Protein AF-A0A9D2TEN6-F1 (afdb_monomer)

Ne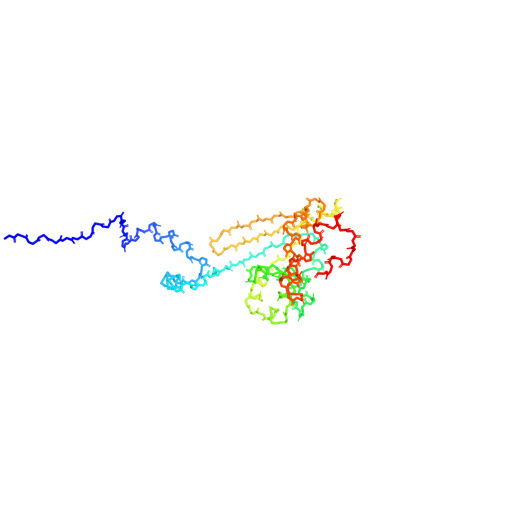arest PDB structures (foldseek):
  6r6t-assembly1_A  TM=8.088E-01  e=6.697E-11  Mus musculus
  6r6t-assembly1_B  TM=8.045E-01  e=5.772E-10  Mus musculus
  7br9-assembly1_B  TM=7.767E-01  e=3.577E-10  Mus musculus
  6r6u-assembly1_B  TM=7.572E-01  e=4.687E-09  Homo sapiens
  2hp0-assembly1_B  TM=7.324E-01  e=4.040E-08  Agrobacterium tumefaciens

InterPro domains:
  IPR005656 MmgE/PrpD [PTHR16943] (59-209)
  IPR036148 MmgE/PrpD superfamily [SSF103378] (63-207)
  IPR042188 MmgE/PrpD superfamily, domain 2 [G3DSA:3.30.1330.120] (37-161)
  IPR045337 MmgE/PrpD, C-terminal [PF19305] (61-200)

Mean predicted aligned error: 10.45 Å

Organism: NCBI:txid2838558

pLDDT: mean 87.55, std 10.93, range [46.0, 97.12]

Solvent-accessible surface area (backbone atoms only — not comparable to full-atom values): 12261 Å² total; per-residue (Å²): 133,86,85,84,75,88,70,80,82,69,93,63,87,77,77,90,67,73,53,72,68,56,45,49,56,51,48,60,71,37,55,44,43,74,55,54,72,70,54,50,52,51,32,58,75,69,68,44,86,84,64,65,50,75,55,52,41,34,41,37,35,21,23,59,72,56,47,76,65,21,72,33,92,75,50,87,45,42,70,48,32,77,36,7,54,31,46,49,54,27,34,43,70,74,69,68,37,85,53,74,85,53,48,33,68,69,52,65,65,29,65,70,40,52,62,40,25,76,37,39,44,78,44,73,29,72,70,42,30,48,48,25,72,78,36,84,81,40,61,38,41,33,45,36,38,37,40,81,91,68,51,73,50,73,51,73,44,52,49,52,86,60,34,94,92,28,57,68,52,70,68,56,51,51,49,51,50,44,72,69,32,29,90,77,61,33,60,70,54,32,51,51,37,52,53,36,60,78,44,47,95,76,54,93,50,79,68,60,48,80,108

Radius of gyration: 25.14 Å; Cα contacts (8 Å, |Δi|>4): 253; chains: 1; bounding box: 49×93×52 Å

Foldseek 3Di:
DDDDDPDDDPPDDDDPDDDPVRVVVVVLVCQQQVDDPVVVVVCVVVVHDRDGNWDKQKEKEFADVLCVQACDLQQQALVSLVSHPLLQVLLCRPVVDDPSVCRHNCNSPDVSSNVSSVRYHYDYDPVRNVVCVVPVQFGKIKMWIQTPSRDIDIDMDRHDECPPVRYDDPVNVLVVQCVVPCVPPNNVQSVQLSVCVVCVVVDPDPVSSND

Secondary structure (DSSP, 8-state):
----------SS---SS--HHHHHHHHHHHGGG-S-HHHHHHHHHTT--------EEEEEEE-HHHHHHH--SS--SHHHHHT-HHHHHHHHHHTS--SGGGSSHHHHH-HHHHHHHTTEEEEE-HHHHHHHHH-TT---EEEEEEETTS-EEEEEESS-TTBTTBPPPHHHHHHHHHHHHHHHH-HHHHHHHHHHHHTGGG-S-GGGGG-

Sequence (211 aa):
MPKRYNTPHRSRVVKTRLSEDEYADFTARLAPYGISQSEFLRQAIRRATIRPIIHVSAVNDTYGTAVQLTDNPYPENPYAAKFSLQYCIAAAIILKDLSDRAFTQENITNPNIKELMKKIQVRICPELDEAFRLDPNQWSHRLTITLKNGEVITKQIDYPIGDFKNPFDSAMADRKFLTLTEDVLGNSTSSRLLENIHNLDSLEDINILFS

Structure (mmCIF, N/CA/C/O backbone):
data_AF-A0A9D2TEN6-F1
#
_entry.id   AF-A0A9D2TEN6-F1
#
loop_
_atom_site.group_PDB
_atom_site.id
_atom_site.type_symbol
_atom_site.label_atom_id
_atom_site.label_alt_id
_atom_site.label_comp_id
_atom_site.label_asym_id
_atom_site.label_entity_id
_atom_site.label_seq_id
_atom_site.pdbx_PDB_ins_code
_atom_site.C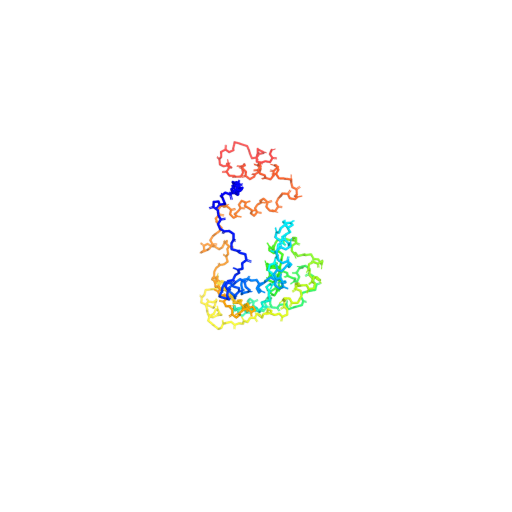artn_x
_atom_site.Cartn_y
_atom_site.Cartn_z
_atom_site.occupancy
_atom_site.B_iso_or_equiv
_atom_site.auth_seq_id
_atom_site.auth_comp_id
_atom_site.auth_asym_id
_atom_site.auth_atom_id
_atom_site.pdbx_PDB_model_num
ATOM 1 N N . MET A 1 1 ? -24.320 70.977 -2.113 1.00 49.59 1 MET A N 1
ATOM 2 C CA . MET A 1 1 ? -24.266 69.845 -3.069 1.00 49.59 1 MET A CA 1
ATOM 3 C C . MET A 1 1 ? -23.834 68.583 -2.325 1.00 49.59 1 MET A C 1
ATOM 5 O O . MET A 1 1 ? -22.848 68.671 -1.599 1.00 49.59 1 MET A O 1
ATOM 9 N N . PRO A 1 2 ? -24.539 67.441 -2.441 1.00 49.47 2 PRO A N 1
ATOM 10 C CA . PRO A 1 2 ? -24.142 66.195 -1.784 1.00 49.47 2 PRO A CA 1
ATOM 11 C C . PRO A 1 2 ? -22.920 65.591 -2.490 1.00 49.47 2 PRO A C 1
ATOM 13 O O . PRO A 1 2 ? -22.904 65.489 -3.717 1.00 49.47 2 PRO A O 1
ATOM 16 N N . LYS A 1 3 ? -21.891 65.189 -1.733 1.00 51.41 3 LYS A N 1
ATOM 17 C CA . LYS A 1 3 ? -20.705 64.518 -2.291 1.00 51.41 3 LYS A CA 1
ATOM 18 C C . LYS A 1 3 ? -21.099 63.132 -2.814 1.00 51.41 3 LYS A C 1
ATOM 20 O O . LYS A 1 3 ? -21.466 62.261 -2.031 1.00 51.41 3 LYS A O 1
ATOM 25 N N . ARG A 1 4 ? -21.007 62.917 -4.131 1.00 46.00 4 ARG A N 1
ATOM 26 C CA . ARG A 1 4 ? -21.077 61.579 -4.738 1.00 46.00 4 ARG A CA 1
ATOM 27 C C . ARG A 1 4 ? -19.722 60.898 -4.569 1.00 46.00 4 ARG A C 1
ATOM 29 O O . ARG A 1 4 ? -18.739 61.330 -5.162 1.00 46.00 4 ARG A O 1
ATOM 36 N N . TYR A 1 5 ? -19.678 59.848 -3.757 1.00 60.47 5 TYR A N 1
ATOM 37 C CA . TYR A 1 5 ? -18.516 58.971 -3.667 1.00 60.47 5 TYR A CA 1
ATOM 38 C C . TYR A 1 5 ? -18.620 57.889 -4.740 1.00 60.47 5 TYR A C 1
ATOM 40 O O . TYR A 1 5 ? -19.645 57.222 -4.860 1.00 60.47 5 TYR A O 1
ATOM 48 N N . ASN A 1 6 ? -17.556 57.728 -5.525 1.00 60.19 6 ASN A N 1
ATOM 49 C CA . ASN A 1 6 ? -17.450 56.679 -6.532 1.00 60.19 6 ASN A CA 1
ATOM 50 C C . ASN A 1 6 ? -17.001 55.378 -5.848 1.00 60.19 6 ASN A C 1
ATOM 52 O O . ASN A 1 6 ? -15.812 55.068 -5.793 1.00 60.19 6 ASN A O 1
ATOM 56 N N . THR A 1 7 ? -17.937 54.670 -5.213 1.00 62.81 7 THR A N 1
ATOM 57 C CA . THR A 1 7 ? -17.649 53.378 -4.581 1.00 62.81 7 THR A CA 1
ATOM 58 C C . THR A 1 7 ? -17.513 52.313 -5.676 1.00 62.81 7 THR A C 1
ATOM 60 O O . THR A 1 7 ? -18.430 52.182 -6.486 1.00 62.81 7 THR A O 1
ATOM 63 N N . PRO A 1 8 ? -16.413 51.536 -5.731 1.00 59.06 8 PRO A N 1
ATOM 64 C CA . PRO A 1 8 ? -16.246 50.503 -6.747 1.00 59.06 8 PRO A CA 1
ATOM 65 C C . PRO A 1 8 ? -17.413 49.511 -6.696 1.00 59.06 8 PRO A C 1
ATOM 67 O O . PRO A 1 8 ? -17.642 48.876 -5.662 1.00 59.06 8 PRO A O 1
ATOM 70 N N . HIS A 1 9 ? -18.139 49.359 -7.804 1.00 58.00 9 HIS A N 1
ATOM 71 C CA . HIS A 1 9 ? -19.152 48.317 -7.941 1.00 58.00 9 HIS A CA 1
ATOM 72 C C . HIS A 1 9 ? -18.456 46.952 -7.897 1.00 58.00 9 HIS A C 1
ATOM 74 O O . HIS A 1 9 ? -17.839 46.515 -8.868 1.00 58.00 9 HIS A O 1
ATOM 80 N N . ARG A 1 10 ? -18.512 46.273 -6.745 1.00 59.25 10 ARG A N 1
ATOM 81 C CA . ARG A 1 10 ? -18.015 44.899 -6.630 1.00 59.25 10 ARG A CA 1
ATOM 82 C C . ARG A 1 10 ? -18.925 43.988 -7.451 1.00 59.25 10 ARG A C 1
ATOM 84 O O . ARG A 1 10 ? -20.096 43.837 -7.130 1.00 59.25 10 ARG A O 1
ATOM 91 N N . SER A 1 11 ? -18.365 43.336 -8.467 1.00 68.88 11 SER A N 1
ATOM 92 C CA . SER A 1 11 ? -19.054 42.330 -9.291 1.00 68.88 11 SER A CA 1
ATOM 93 C C . SER A 1 11 ? -19.338 41.017 -8.549 1.00 68.88 11 SER A C 1
ATOM 95 O O . SER A 1 11 ? -20.007 40.136 -9.081 1.00 68.88 11 SER A O 1
ATOM 97 N N . ARG A 1 12 ? -18.822 40.864 -7.323 1.00 61.81 12 ARG A N 1
ATOM 98 C CA . ARG A 1 12 ? -19.024 39.694 -6.465 1.00 61.81 12 ARG A CA 1
ATOM 99 C C . ARG A 1 12 ? -19.375 40.145 -5.053 1.00 61.81 12 ARG A C 1
ATOM 101 O O . ARG A 1 12 ? -18.626 40.904 -4.433 1.00 61.81 12 ARG A O 1
ATOM 108 N N . VAL A 1 13 ? -20.503 39.657 -4.546 1.00 67.50 13 VAL A N 1
ATOM 109 C CA . VAL A 1 13 ? -20.911 39.846 -3.152 1.00 67.50 13 VAL A CA 1
ATOM 110 C C . VAL A 1 13 ? -20.018 38.960 -2.288 1.00 67.50 13 VAL A C 1
ATOM 112 O O . VAL A 1 13 ? -20.101 37.737 -2.342 1.00 67.50 13 VAL A O 1
ATOM 115 N N . VAL A 1 14 ? -19.129 39.573 -1.507 1.00 62.44 14 VAL A N 1
ATOM 116 C CA . VAL A 1 14 ? -18.356 38.853 -0.490 1.00 62.44 14 VAL A CA 1
ATOM 117 C C . VAL A 1 14 ? -19.234 38.769 0.750 1.00 62.44 14 VAL A C 1
ATOM 119 O O . VAL A 1 14 ? -19.418 39.766 1.447 1.00 62.44 14 VAL A O 1
ATOM 122 N N . LYS A 1 15 ? -19.810 37.592 1.001 1.00 68.88 15 LYS A N 1
ATOM 123 C CA . LYS A 1 15 ? -20.572 37.323 2.222 1.00 68.88 15 LYS A CA 1
ATOM 124 C C . LYS A 1 15 ? -19.603 37.414 3.408 1.00 68.88 15 LYS A C 1
ATOM 126 O O . LYS A 1 15 ? -18.618 36.685 3.458 1.00 68.88 15 LYS A O 1
ATOM 131 N N . THR A 1 16 ? -19.837 38.347 4.328 1.00 72.12 16 THR A N 1
ATOM 132 C CA . THR A 1 16 ? -18.941 38.593 5.477 1.00 72.12 16 THR A CA 1
ATOM 133 C C . THR A 1 16 ? -19.258 37.713 6.685 1.00 72.12 16 THR A C 1
ATOM 135 O O . THR A 1 16 ? -18.492 37.701 7.646 1.00 72.12 16 THR A O 1
ATOM 138 N N . ARG A 1 17 ? -20.379 36.978 6.647 1.00 77.38 17 ARG A N 1
ATOM 139 C CA . ARG A 1 17 ? -20.813 36.022 7.671 1.00 77.38 17 ARG A CA 1
ATOM 140 C C . ARG A 1 17 ? -21.446 34.799 7.012 1.00 77.38 17 ARG A C 1
ATOM 142 O O . ARG A 1 17 ? -22.188 34.942 6.039 1.00 77.38 17 ARG A O 1
ATOM 149 N N . LEU A 1 18 ? -21.145 33.626 7.558 1.00 82.31 18 LEU A N 1
ATOM 150 C CA . LEU A 1 18 ? -21.847 32.382 7.250 1.00 82.31 18 LEU A CA 1
ATOM 151 C C . LEU A 1 18 ? -23.161 32.352 8.042 1.00 82.31 18 LEU A C 1
ATOM 153 O O . LEU A 1 18 ? -23.220 32.871 9.158 1.00 82.31 18 LEU A O 1
ATOM 157 N N . SER A 1 19 ? -24.206 31.777 7.454 1.00 90.69 19 SER A N 1
ATOM 158 C CA . SER A 1 19 ? -25.385 31.317 8.199 1.00 90.69 19 SER A CA 1
ATOM 159 C C . SER A 1 19 ? -25.011 30.154 9.125 1.00 90.69 19 SER A C 1
ATOM 161 O O . SER A 1 19 ? -23.928 29.583 8.992 1.00 90.69 19 SER A O 1
ATOM 163 N N . GLU A 1 20 ? -25.893 29.801 10.061 1.00 89.25 20 GLU A N 1
ATOM 164 C CA . GLU A 1 20 ? -25.663 28.670 10.971 1.00 89.25 20 GLU A CA 1
ATOM 165 C C . GLU A 1 20 ? -25.468 27.352 10.206 1.00 89.25 20 GLU A C 1
ATOM 167 O O . GLU A 1 20 ? -24.505 26.639 10.479 1.00 89.25 20 GLU A O 1
ATOM 172 N N . ASP A 1 21 ? -26.284 27.090 9.179 1.00 90.56 21 ASP A N 1
ATOM 173 C CA . ASP A 1 21 ? -26.164 25.890 8.339 1.00 90.56 21 ASP A CA 1
ATOM 174 C C . ASP A 1 21 ? -24.843 25.855 7.557 1.00 90.56 21 ASP A C 1
ATOM 176 O O . ASP A 1 21 ? -24.155 24.836 7.518 1.00 90.56 21 ASP A O 1
ATOM 180 N N . GLU A 1 22 ? -24.438 26.986 6.968 1.00 86.25 22 GLU A N 1
ATOM 181 C CA . GLU A 1 22 ? -23.156 27.094 6.259 1.00 86.25 22 GLU A CA 1
ATOM 182 C C . GLU A 1 22 ? -21.966 26.940 7.218 1.00 86.25 22 GLU A C 1
ATOM 184 O O . GLU A 1 22 ? -20.942 26.365 6.849 1.00 86.25 22 GLU A O 1
ATOM 189 N N . TYR A 1 23 ? -22.081 27.453 8.446 1.00 84.94 23 TYR A N 1
ATOM 190 C CA . TYR A 1 23 ? -21.058 27.285 9.474 1.00 84.94 23 TYR A CA 1
ATOM 191 C C . TYR A 1 23 ? -20.961 25.826 9.933 1.00 84.94 23 TYR A C 1
ATOM 193 O O . TYR A 1 23 ? -19.851 25.315 10.105 1.00 84.94 23 TYR A O 1
ATOM 201 N N . ALA A 1 24 ? -22.095 25.141 10.089 1.00 86.38 24 ALA A N 1
ATOM 202 C CA . ALA A 1 24 ? -22.149 23.730 10.448 1.00 86.38 24 ALA A CA 1
ATOM 203 C C . ALA A 1 24 ? -21.557 22.835 9.346 1.00 86.38 24 ALA A C 1
ATOM 205 O O . ALA A 1 24 ? -20.678 22.028 9.649 1.00 86.38 24 ALA A O 1
ATOM 206 N N . ASP A 1 25 ? -21.943 23.023 8.076 1.00 85.00 25 ASP A N 1
ATOM 207 C CA . ASP A 1 25 ? -21.355 22.298 6.932 1.00 85.00 25 ASP A CA 1
ATOM 208 C C . ASP A 1 25 ? -19.848 22.562 6.828 1.00 85.00 25 ASP A C 1
ATOM 210 O O . ASP A 1 25 ? -19.042 21.636 6.723 1.00 85.00 25 ASP A O 1
ATOM 214 N N . PHE A 1 26 ? -19.433 23.824 6.948 1.00 82.88 26 PHE A N 1
ATOM 215 C CA . PHE A 1 26 ? -18.019 24.176 6.920 1.00 82.88 26 PHE A CA 1
ATOM 216 C C . PHE A 1 26 ? -17.235 23.526 8.071 1.00 82.88 26 PHE A C 1
ATOM 218 O O . PHE A 1 26 ? -16.149 22.988 7.855 1.00 82.88 26 PHE A O 1
ATOM 225 N N . THR A 1 27 ? -17.789 23.512 9.283 1.00 84.38 27 THR A N 1
ATOM 226 C CA . THR A 1 27 ? -17.162 22.869 10.448 1.00 84.38 27 THR A CA 1
ATOM 227 C C . THR A 1 27 ? -17.099 21.350 10.286 1.00 84.38 27 THR A C 1
ATOM 229 O O . THR A 1 27 ? -16.067 20.750 10.588 1.00 84.38 27 THR A O 1
ATOM 232 N N . ALA A 1 28 ? -18.147 20.725 9.744 1.00 82.94 28 ALA A N 1
ATOM 233 C CA . ALA A 1 28 ? -18.161 19.297 9.436 1.00 82.94 28 ALA A CA 1
ATOM 234 C C . ALA A 1 28 ? -17.080 18.930 8.407 1.00 82.94 28 ALA A C 1
ATOM 236 O O . ALA A 1 28 ? -16.351 17.956 8.594 1.00 82.94 28 ALA A O 1
ATOM 237 N N . ARG A 1 29 ? -16.898 19.759 7.373 1.00 79.94 29 ARG A N 1
ATOM 238 C CA . ARG A 1 29 ? -15.825 19.611 6.375 1.00 79.94 29 ARG A CA 1
ATOM 239 C C . ARG A 1 29 ? -14.432 19.872 6.941 1.00 79.94 29 ARG A C 1
ATOM 241 O O . ARG A 1 29 ? -13.463 19.327 6.420 1.00 79.94 29 ARG A O 1
ATOM 248 N N . LEU A 1 30 ? -14.316 20.691 7.988 1.00 81.06 30 LEU A N 1
ATOM 249 C CA . LEU A 1 30 ? -13.052 20.942 8.681 1.00 81.06 30 LEU A CA 1
ATOM 250 C C . LEU A 1 30 ? -12.680 19.862 9.699 1.00 81.06 30 LEU A C 1
ATOM 252 O O . LEU A 1 30 ? -11.497 19.700 9.999 1.00 81.06 30 LEU A O 1
ATOM 256 N N . ALA A 1 31 ? -13.653 19.110 10.217 1.00 77.12 31 ALA A N 1
ATOM 257 C CA . ALA A 1 31 ? -13.427 18.089 11.236 1.00 77.12 31 ALA A CA 1
ATOM 258 C C . ALA A 1 31 ? -12.313 17.075 10.883 1.00 77.12 31 ALA A C 1
ATOM 260 O O . ALA A 1 31 ? -11.512 16.766 11.773 1.00 77.12 31 ALA A O 1
ATOM 261 N N . PRO A 1 32 ? -12.166 16.613 9.621 1.00 70.50 32 PRO A N 1
ATOM 262 C CA . PRO A 1 32 ? -11.073 15.733 9.221 1.00 70.50 32 PRO A CA 1
ATOM 263 C C . PRO A 1 32 ? -9.688 16.366 9.321 1.00 70.50 32 PRO A C 1
ATOM 265 O O . PRO A 1 32 ? -8.714 15.636 9.310 1.00 70.50 32 PRO A O 1
ATOM 268 N N . TYR A 1 33 ? -9.548 17.691 9.395 1.00 76.88 33 TYR A N 1
ATOM 269 C CA . TYR A 1 33 ? -8.241 18.354 9.463 1.00 76.88 33 TYR A CA 1
ATOM 270 C C . TYR A 1 33 ? -7.702 18.496 10.884 1.00 76.88 33 TYR A C 1
ATOM 272 O O . TYR A 1 33 ? -6.519 18.771 11.050 1.00 76.88 33 TYR A O 1
ATOM 280 N N . GLY A 1 34 ? -8.544 18.294 11.904 1.00 76.50 34 GLY A N 1
ATOM 281 C CA . GLY A 1 34 ? -8.136 18.351 13.311 1.00 76.50 34 GLY A CA 1
ATOM 282 C C . GLY A 1 34 ? -7.514 19.688 13.743 1.00 76.50 34 GLY A C 1
ATOM 283 O O . GLY A 1 34 ? -6.829 19.742 14.760 1.00 76.50 34 GLY A O 1
ATOM 284 N N . ILE A 1 35 ? -7.754 20.759 12.984 1.00 79.94 35 ILE A N 1
ATOM 285 C CA . ILE A 1 35 ? -7.277 22.121 13.242 1.00 79.94 35 ILE A CA 1
ATOM 286 C C . ILE A 1 35 ? -8.461 23.089 13.274 1.00 79.94 35 ILE A C 1
ATOM 288 O O . ILE A 1 35 ? -9.517 22.822 12.702 1.00 79.94 35 ILE A O 1
ATOM 292 N N . SER A 1 36 ? -8.292 24.228 13.946 1.00 85.62 36 SER A N 1
ATOM 293 C CA . SER A 1 36 ? -9.329 25.263 13.981 1.00 85.62 36 SER A CA 1
ATOM 294 C C . SER A 1 36 ? -9.538 25.890 12.598 1.00 85.62 36 SER A C 1
ATOM 296 O O . SER A 1 36 ? -8.624 25.918 11.773 1.00 85.62 36 SER A O 1
ATOM 298 N N . GLN A 1 37 ? -10.715 26.478 12.366 1.00 84.81 37 GLN A N 1
ATOM 299 C CA . GLN A 1 37 ? -10.991 27.270 11.159 1.00 84.81 37 GLN A CA 1
ATOM 300 C C . GLN A 1 37 ? -9.907 28.319 10.891 1.00 84.81 37 GLN A C 1
ATOM 302 O O . GLN A 1 37 ? -9.447 28.463 9.760 1.00 84.81 37 GLN A O 1
ATOM 307 N N . SER A 1 38 ? -9.484 29.042 11.928 1.00 85.50 38 SER A N 1
ATOM 308 C CA . SER A 1 38 ? -8.465 30.086 11.817 1.00 85.50 38 SER A CA 1
ATOM 309 C C . SER A 1 38 ? -7.118 29.528 11.362 1.00 85.50 38 SER A C 1
ATOM 311 O O . SER A 1 38 ? -6.430 30.162 10.564 1.00 85.50 38 SER A O 1
ATOM 313 N N . GLU A 1 39 ? -6.749 28.339 11.839 1.00 83.88 39 GLU A N 1
ATOM 314 C CA . GLU A 1 39 ? -5.504 27.679 11.451 1.00 83.88 39 GLU A CA 1
ATOM 315 C C . GLU A 1 39 ? -5.588 27.099 10.036 1.00 83.88 39 GLU A C 1
ATOM 317 O O . GLU A 1 39 ? -4.664 27.280 9.245 1.00 83.88 39 GLU A O 1
ATOM 322 N N . PHE A 1 40 ? -6.728 26.508 9.667 1.00 86.31 40 PHE A N 1
ATOM 323 C CA . PHE A 1 40 ? -6.978 26.054 8.299 1.00 86.31 40 PHE A CA 1
ATOM 324 C C . PHE A 1 40 ? -6.853 27.206 7.298 1.00 86.31 40 PHE A C 1
ATOM 326 O O . PHE A 1 40 ? -6.112 27.112 6.322 1.00 86.31 40 PHE A O 1
ATOM 333 N N . LEU A 1 41 ? -7.523 28.331 7.566 1.00 83.56 41 LEU A N 1
ATOM 334 C CA . LEU A 1 41 ? -7.444 29.524 6.723 1.00 83.56 41 LEU A CA 1
ATOM 335 C C . LEU A 1 41 ? -6.018 30.080 6.671 1.00 83.56 41 LEU A C 1
ATOM 337 O O . LEU A 1 41 ? -5.537 30.426 5.592 1.00 83.56 41 LEU A O 1
ATOM 341 N N . ARG A 1 42 ? -5.312 30.128 7.809 1.00 84.44 42 ARG A N 1
ATOM 342 C CA . ARG A 1 42 ? -3.907 30.555 7.867 1.00 84.44 42 ARG A CA 1
ATOM 343 C C . ARG A 1 42 ? -3.029 29.694 6.961 1.00 84.44 42 ARG A C 1
ATOM 345 O O . ARG A 1 42 ? -2.245 30.245 6.189 1.00 84.44 42 ARG A O 1
ATOM 352 N N . GLN A 1 43 ? -3.149 28.373 7.035 1.00 85.81 43 GLN A N 1
ATOM 353 C CA . GLN A 1 43 ? -2.358 27.456 6.214 1.00 85.81 43 GLN A CA 1
ATOM 354 C C . GLN A 1 43 ? -2.737 27.542 4.732 1.00 85.81 43 GLN A C 1
ATOM 356 O O . GLN A 1 43 ? -1.842 27.642 3.892 1.00 85.81 43 GLN A O 1
ATOM 361 N N . ALA A 1 44 ? -4.034 27.624 4.416 1.00 80.75 44 ALA A N 1
ATOM 362 C CA . ALA A 1 44 ? -4.527 27.780 3.048 1.00 80.75 44 ALA A CA 1
ATOM 363 C C . ALA A 1 44 ? -3.977 29.055 2.390 1.00 80.75 44 ALA A C 1
ATOM 365 O O . ALA A 1 44 ? -3.482 29.017 1.264 1.00 80.75 44 ALA A O 1
ATOM 366 N N . ILE A 1 45 ? -3.992 30.180 3.116 1.00 85.88 45 ILE A N 1
ATOM 367 C CA . ILE A 1 45 ? -3.457 31.465 2.640 1.00 85.88 45 ILE A CA 1
ATOM 368 C C . ILE A 1 45 ? -1.941 31.389 2.444 1.00 85.88 45 ILE A C 1
ATOM 370 O O . ILE A 1 45 ? -1.416 31.896 1.453 1.00 85.88 45 ILE A O 1
ATOM 374 N N . ARG A 1 46 ? -1.224 30.731 3.361 1.00 87.19 46 ARG A N 1
ATOM 375 C CA . ARG A 1 46 ? 0.235 30.559 3.276 1.00 87.19 46 ARG A CA 1
ATOM 376 C C . ARG A 1 46 ? 0.663 29.496 2.260 1.00 87.19 46 ARG A C 1
ATOM 378 O O . ARG A 1 46 ? 1.858 29.237 2.155 1.00 87.19 46 ARG A O 1
ATOM 385 N N . ARG A 1 47 ? -0.283 28.899 1.520 1.00 82.12 47 ARG A N 1
ATOM 386 C CA . ARG A 1 47 ? -0.064 27.769 0.598 1.00 82.12 47 ARG A CA 1
ATOM 387 C C . ARG A 1 47 ? 0.641 26.585 1.267 1.00 82.12 47 ARG A C 1
ATOM 389 O O . ARG A 1 47 ? 1.325 25.812 0.603 1.00 82.12 47 ARG A O 1
ATOM 396 N N . ALA A 1 48 ? 0.487 26.453 2.582 1.00 77.12 48 ALA A N 1
ATOM 397 C CA . ALA A 1 48 ? 0.965 25.290 3.302 1.00 77.12 48 ALA A CA 1
ATOM 398 C C . ALA A 1 48 ? 0.055 24.102 2.970 1.00 77.12 48 ALA A C 1
ATOM 400 O O . ALA A 1 48 ? -1.168 24.243 2.895 1.00 77.12 48 ALA A O 1
ATOM 401 N N . THR A 1 49 ? 0.651 22.929 2.763 1.00 75.31 49 THR A N 1
ATOM 402 C CA . THR A 1 49 ? -0.099 21.700 2.497 1.00 75.31 49 THR A CA 1
ATOM 403 C C . THR A 1 49 ? -0.912 21.320 3.726 1.00 75.31 49 THR A C 1
ATOM 405 O O . THR A 1 49 ? -0.358 20.857 4.721 1.00 75.31 49 THR A O 1
ATOM 408 N N . ILE A 1 50 ? -2.232 21.472 3.640 1.00 68.12 50 ILE A N 1
ATOM 409 C CA . ILE A 1 50 ? -3.144 21.047 4.698 1.00 68.12 50 ILE A CA 1
ATOM 410 C C . ILE A 1 50 ? -3.421 19.558 4.516 1.00 68.12 50 ILE A C 1
ATOM 412 O O . ILE A 1 50 ? -3.996 19.139 3.508 1.00 68.12 50 ILE A O 1
ATOM 416 N N . ARG A 1 51 ? -3.001 18.746 5.486 1.00 62.94 51 ARG A N 1
ATOM 417 C CA . ARG A 1 51 ? -3.268 17.307 5.486 1.00 62.94 51 ARG A CA 1
ATOM 418 C C . ARG A 1 51 ? -4.416 17.014 6.447 1.00 62.94 51 ARG A C 1
ATOM 420 O O . ARG A 1 51 ? -4.334 17.435 7.599 1.00 62.94 51 ARG A O 1
ATOM 427 N N . PRO A 1 52 ? -5.473 16.314 6.013 1.00 59.06 52 PRO A N 1
ATOM 428 C CA . PRO A 1 52 ? -6.474 15.836 6.946 1.00 59.06 52 PRO A CA 1
ATOM 429 C C . PRO A 1 52 ? -5.830 14.879 7.963 1.00 59.06 52 PRO A C 1
ATOM 431 O O . PRO A 1 52 ? -5.079 13.976 7.591 1.00 59.06 52 PRO A O 1
ATOM 434 N N . ILE A 1 53 ? -6.115 15.091 9.246 1.00 60.28 53 ILE A N 1
ATOM 435 C CA . ILE A 1 53 ? -5.847 14.159 10.338 1.00 60.28 53 ILE A CA 1
ATOM 436 C C . ILE A 1 53 ? -6.968 13.119 10.336 1.00 60.28 53 ILE A C 1
ATOM 438 O O . ILE A 1 53 ? -8.006 13.259 10.987 1.00 60.28 53 ILE A O 1
ATOM 442 N N . ILE A 1 54 ? -6.753 12.049 9.579 1.00 58.50 54 ILE A N 1
ATOM 443 C CA . ILE A 1 54 ? -7.709 10.954 9.514 1.00 58.50 54 ILE A CA 1
ATOM 444 C C . ILE A 1 54 ? -7.458 10.022 10.702 1.00 58.50 54 ILE A C 1
ATOM 446 O O . ILE A 1 54 ? -6.498 9.254 10.728 1.00 58.50 54 ILE A O 1
ATOM 450 N N . HIS A 1 55 ? -8.320 10.091 11.713 1.00 61.72 55 HIS A N 1
ATOM 451 C CA . HIS A 1 55 ? -8.387 9.037 12.717 1.00 61.72 55 HIS A CA 1
ATOM 452 C C . HIS A 1 55 ? -9.238 7.908 12.157 1.00 61.72 55 HIS A C 1
ATOM 454 O O . HIS A 1 55 ? -10.449 8.071 12.017 1.00 61.72 55 HIS A O 1
ATOM 460 N N . VAL A 1 56 ? -8.587 6.794 11.839 1.00 69.88 56 VAL A N 1
ATOM 461 C CA . VAL A 1 56 ? -9.255 5.605 11.321 1.00 69.88 56 VAL A CA 1
ATOM 462 C C . VAL A 1 56 ? -9.106 4.439 12.278 1.00 69.88 56 VAL A C 1
ATOM 464 O O . VAL A 1 56 ? -8.047 4.256 12.881 1.00 69.88 56 VAL A O 1
ATOM 467 N N . SER A 1 57 ? -10.163 3.647 12.397 1.00 73.56 57 SER A N 1
ATOM 468 C CA . SER A 1 57 ? -10.022 2.213 12.615 1.00 73.56 57 SER A CA 1
ATOM 469 C C . SER A 1 57 ? -10.166 1.538 11.262 1.00 73.56 57 SER A C 1
ATOM 471 O O . SER A 1 57 ? -11.041 1.900 10.470 1.00 73.56 57 SER A O 1
ATOM 473 N N . ALA A 1 58 ? -9.282 0.590 10.982 1.00 75.00 58 ALA A N 1
ATOM 474 C CA . ALA A 1 58 ? -9.387 -0.206 9.775 1.00 75.00 58 ALA A CA 1
ATOM 475 C C . ALA A 1 58 ? -9.567 -1.669 10.154 1.00 75.00 58 ALA A C 1
ATOM 477 O O . ALA A 1 58 ? -8.904 -2.171 11.060 1.00 75.00 58 ALA A O 1
ATOM 478 N N . VAL A 1 59 ? -10.468 -2.348 9.461 1.00 81.88 59 VAL A N 1
ATOM 479 C CA . VAL A 1 59 ? -10.604 -3.798 9.534 1.00 81.88 59 VAL A CA 1
ATOM 480 C C . VAL A 1 59 ? -10.263 -4.338 8.160 1.00 81.88 59 VAL A C 1
ATOM 482 O O . VAL A 1 59 ? -10.887 -3.951 7.171 1.00 81.88 59 VAL A O 1
ATOM 485 N N . ASN A 1 60 ? -9.243 -5.185 8.109 1.00 86.88 60 ASN A N 1
ATOM 486 C CA . ASN A 1 60 ? -8.878 -5.936 6.926 1.00 86.88 60 ASN A CA 1
ATOM 487 C C . ASN A 1 60 ? -9.378 -7.372 7.080 1.00 86.88 60 ASN A C 1
ATOM 489 O O . ASN A 1 60 ? -8.761 -8.185 7.770 1.00 86.88 60 ASN A O 1
ATOM 493 N N . ASP A 1 61 ? -10.500 -7.647 6.430 1.00 88.88 61 ASP A N 1
ATOM 494 C CA . ASP A 1 61 ? -11.073 -8.977 6.291 1.00 88.88 61 ASP A CA 1
ATOM 495 C C . ASP A 1 61 ? -10.344 -9.726 5.167 1.00 88.88 61 ASP A C 1
ATOM 497 O O . ASP A 1 61 ? -10.193 -9.208 4.055 1.00 88.88 61 ASP A O 1
ATOM 501 N N . THR A 1 62 ? -9.887 -10.947 5.439 1.00 90.81 62 THR A N 1
ATOM 502 C CA . THR A 1 62 ? -9.203 -11.797 4.451 1.00 90.81 62 THR A CA 1
ATOM 503 C C . THR A 1 62 ? -9.326 -13.288 4.805 1.00 90.81 62 THR A C 1
ATOM 505 O O . THR A 1 62 ? -10.097 -13.651 5.690 1.00 90.81 62 THR A O 1
ATOM 508 N N . TYR A 1 63 ? -8.610 -14.158 4.097 1.00 93.06 63 TYR A N 1
ATOM 509 C CA . TYR A 1 63 ? -8.587 -15.610 4.287 1.00 93.06 63 TYR A CA 1
ATOM 510 C C . TYR A 1 63 ? -7.482 -16.044 5.265 1.00 93.06 63 TYR A C 1
ATOM 512 O O . TYR A 1 63 ? -6.523 -15.311 5.526 1.00 93.06 63 TYR A O 1
ATOM 520 N N . GLY A 1 64 ? -7.605 -17.245 5.827 1.00 89.62 64 GLY A N 1
ATOM 521 C CA . GLY A 1 64 ? -6.778 -17.734 6.931 1.00 89.62 64 GLY A CA 1
ATOM 522 C C . GLY A 1 64 ? -5.280 -17.743 6.630 1.00 89.62 64 GLY A C 1
ATOM 523 O O . GLY A 1 64 ? -4.489 -17.285 7.454 1.00 89.62 64 GLY A O 1
ATOM 524 N N . THR A 1 65 ? -4.882 -18.191 5.436 1.00 92.12 65 THR A N 1
ATOM 525 C CA . THR A 1 65 ? -3.471 -18.205 5.014 1.00 92.12 65 THR A CA 1
ATOM 526 C C . THR A 1 65 ? -2.865 -16.801 4.979 1.00 92.12 65 THR A C 1
ATOM 528 O O . THR A 1 65 ? -1.740 -16.617 5.441 1.00 92.12 65 THR A O 1
ATOM 531 N N . ALA A 1 66 ? -3.602 -15.791 4.504 1.00 90.56 66 ALA A N 1
ATOM 532 C CA . ALA A 1 66 ? -3.118 -14.413 4.516 1.00 90.56 66 ALA A CA 1
ATOM 533 C C . ALA A 1 66 ? -2.900 -13.908 5.947 1.00 90.56 66 ALA A C 1
ATOM 535 O O . ALA A 1 66 ? -1.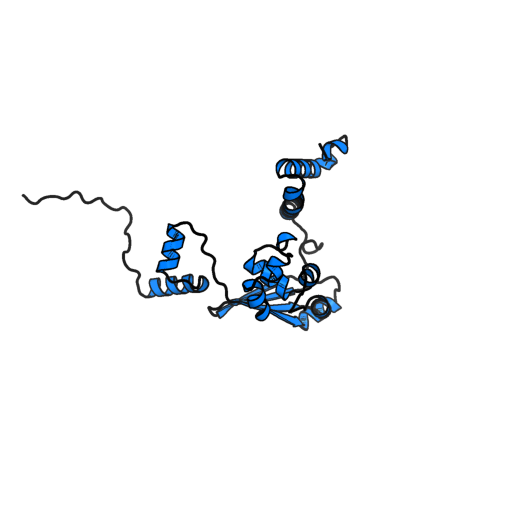845 -13.343 6.233 1.00 90.56 66 ALA A O 1
ATOM 536 N N . VAL A 1 67 ? -3.846 -14.154 6.861 1.00 90.69 67 VAL A N 1
ATOM 537 C CA . VAL A 1 67 ? -3.697 -13.766 8.276 1.00 90.69 67 VAL A CA 1
ATOM 538 C C . VAL A 1 67 ? -2.459 -14.419 8.890 1.00 90.69 67 VAL A C 1
ATOM 540 O O . VAL A 1 67 ? -1.631 -13.724 9.465 1.00 90.69 67 VAL A O 1
ATOM 543 N N . GLN A 1 68 ? -2.267 -15.725 8.697 1.00 90.44 68 GLN A N 1
ATOM 544 C CA . GLN A 1 68 ? -1.110 -16.445 9.246 1.00 90.44 68 GLN A CA 1
ATOM 545 C C . GLN A 1 68 ? 0.238 -15.893 8.766 1.00 90.44 68 GLN A C 1
ATOM 547 O O . GLN A 1 68 ? 1.210 -15.909 9.517 1.00 90.44 68 GLN A O 1
ATOM 552 N N . LEU A 1 69 ? 0.305 -15.422 7.519 1.00 91.19 69 LEU A N 1
ATOM 553 C CA . LEU A 1 69 ? 1.540 -14.918 6.919 1.00 91.19 69 LEU A CA 1
ATOM 554 C C . LEU A 1 69 ? 1.799 -13.437 7.202 1.00 91.19 69 LEU A C 1
ATOM 556 O O . LEU A 1 69 ? 2.947 -13.007 7.121 1.00 91.19 69 LEU A O 1
ATOM 560 N N . THR A 1 70 ? 0.750 -12.650 7.455 1.00 91.62 70 THR A N 1
ATOM 561 C CA . THR A 1 70 ? 0.842 -11.182 7.389 1.00 91.62 70 THR A CA 1
ATOM 562 C C . THR A 1 70 ? 0.252 -10.429 8.582 1.00 91.62 70 THR A C 1
ATOM 564 O O . THR A 1 70 ? 0.368 -9.201 8.647 1.00 91.62 70 THR A O 1
ATOM 567 N N . ASP A 1 71 ? -0.362 -11.127 9.542 1.00 92.69 71 ASP A N 1
ATOM 568 C CA . ASP A 1 71 ? -0.801 -10.538 10.807 1.00 92.69 71 ASP A CA 1
ATOM 569 C C . ASP A 1 71 ? 0.388 -10.376 11.762 1.00 92.69 71 ASP A C 1
ATOM 571 O O . ASP A 1 71 ? 0.665 -11.203 12.630 1.00 92.69 71 ASP A O 1
ATOM 575 N N . ASN A 1 72 ? 1.131 -9.289 11.561 1.00 92.75 72 ASN A N 1
ATOM 576 C CA . ASN A 1 72 ? 2.268 -8.916 12.387 1.00 92.75 72 ASN A CA 1
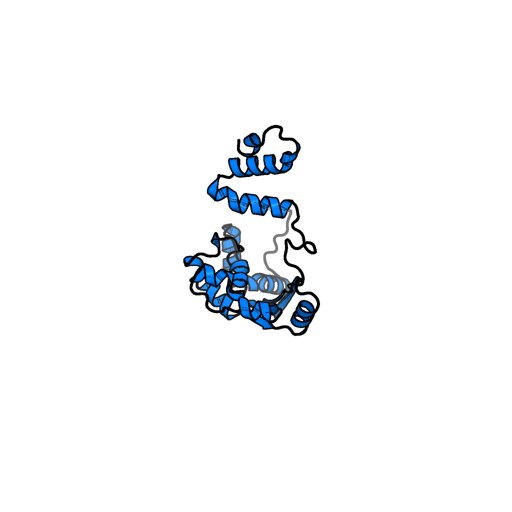ATOM 577 C C . ASN A 1 72 ? 2.059 -7.495 12.931 1.00 92.75 72 ASN A C 1
ATOM 579 O O . ASN A 1 72 ? 2.472 -6.525 12.290 1.00 92.75 72 ASN A O 1
ATOM 583 N N . PRO A 1 73 ? 1.425 -7.325 14.103 1.00 91.06 73 PRO A N 1
ATOM 584 C CA . PRO A 1 73 ? 1.137 -6.002 14.657 1.00 91.06 73 PRO A CA 1
ATOM 585 C C . PRO A 1 73 ? 2.383 -5.246 15.154 1.00 91.06 73 PRO A C 1
ATOM 587 O O . PRO A 1 73 ? 2.295 -4.043 15.405 1.00 91.06 73 PRO A O 1
ATOM 590 N N . TYR A 1 74 ? 3.538 -5.913 15.281 1.00 93.19 74 TYR A N 1
ATOM 591 C CA . TYR A 1 74 ? 4.774 -5.334 15.820 1.00 93.19 74 TYR A CA 1
ATOM 592 C C . TYR A 1 74 ? 6.009 -5.716 14.979 1.00 93.19 74 TYR A C 1
ATOM 594 O O . TYR A 1 74 ? 6.916 -6.377 15.481 1.00 93.19 74 TYR A O 1
ATOM 602 N N . PRO A 1 75 ? 6.087 -5.304 13.700 1.00 94.44 75 PRO A N 1
ATOM 603 C CA . PRO A 1 75 ? 7.245 -5.594 12.869 1.00 94.44 75 PRO A CA 1
ATOM 604 C C . PRO A 1 75 ? 8.486 -4.866 13.398 1.00 94.44 75 PRO A C 1
ATOM 606 O O . PRO A 1 75 ? 8.471 -3.657 13.635 1.00 94.44 75 PRO A O 1
ATOM 609 N N . GLU A 1 76 ? 9.578 -5.608 13.562 1.00 91.38 76 GLU A N 1
ATOM 610 C CA . GLU A 1 76 ? 10.800 -5.098 14.197 1.00 91.38 76 GLU A CA 1
ATOM 611 C C . GLU A 1 76 ? 11.777 -4.454 13.204 1.00 91.38 76 GLU A C 1
ATOM 613 O O . GLU A 1 76 ? 12.610 -3.633 13.589 1.00 91.38 76 GLU A O 1
ATOM 618 N N . ASN A 1 77 ? 11.683 -4.823 11.924 1.00 94.75 77 ASN A N 1
ATOM 619 C CA . ASN A 1 77 ? 12.633 -4.436 10.884 1.00 94.75 77 ASN A CA 1
ATOM 620 C C . ASN A 1 77 ? 11.952 -4.294 9.503 1.00 94.75 77 ASN A C 1
ATOM 622 O O . ASN A 1 77 ? 10.830 -4.782 9.325 1.00 94.75 77 ASN A O 1
ATOM 626 N N . PRO A 1 78 ? 12.616 -3.652 8.514 1.00 95.00 78 PRO A N 1
ATOM 627 C CA . PRO A 1 78 ? 12.091 -3.448 7.157 1.00 95.00 78 PRO A CA 1
ATOM 628 C C . PRO A 1 78 ? 11.514 -4.684 6.484 1.00 95.00 78 PRO A C 1
ATOM 630 O O . PRO A 1 78 ? 10.471 -4.605 5.840 1.00 95.00 78 PRO A O 1
ATOM 633 N N . TYR A 1 79 ? 12.173 -5.828 6.647 1.00 94.38 79 TYR A N 1
ATOM 634 C CA . TYR A 1 79 ? 11.728 -7.071 6.041 1.00 94.38 79 TYR A CA 1
ATOM 635 C C . TYR A 1 79 ? 10.435 -7.565 6.696 1.00 94.38 79 TYR A C 1
ATOM 637 O O . TYR A 1 79 ? 9.452 -7.807 6.003 1.00 94.38 79 TYR A O 1
ATOM 645 N N . ALA A 1 80 ? 10.391 -7.622 8.030 1.00 94.75 80 ALA A N 1
ATOM 646 C CA . ALA A 1 80 ? 9.197 -8.012 8.780 1.00 94.75 80 ALA A CA 1
ATOM 647 C C . ALA A 1 80 ? 8.000 -7.084 8.507 1.00 94.75 80 ALA A C 1
ATOM 649 O O . ALA A 1 80 ? 6.859 -7.540 8.483 1.00 94.75 80 ALA A O 1
ATOM 650 N N . ALA A 1 81 ? 8.250 -5.796 8.258 1.00 95.81 81 ALA A N 1
ATOM 651 C CA . ALA A 1 81 ? 7.214 -4.821 7.928 1.00 95.81 81 ALA A CA 1
ATOM 652 C C . ALA A 1 81 ? 6.524 -5.099 6.581 1.00 95.81 81 ALA A C 1
ATOM 654 O O . ALA A 1 81 ? 5.341 -4.796 6.443 1.00 95.81 81 ALA A O 1
ATOM 655 N N . LYS A 1 82 ? 7.210 -5.734 5.616 1.00 94.00 82 LYS A N 1
ATOM 656 C CA . LYS A 1 82 ? 6.596 -6.185 4.348 1.00 94.00 82 LYS A CA 1
ATOM 657 C C . LYS A 1 82 ? 5.550 -7.288 4.564 1.00 94.00 82 LYS A C 1
ATOM 659 O O . LYS A 1 82 ? 4.640 -7.429 3.754 1.00 94.00 82 LYS A O 1
ATOM 664 N N . PHE A 1 83 ? 5.648 -8.013 5.679 1.00 94.12 83 PHE A N 1
ATOM 665 C CA . PHE A 1 83 ? 4.712 -9.054 6.115 1.00 94.12 83 PHE A CA 1
ATOM 666 C C . PHE A 1 83 ? 3.842 -8.584 7.291 1.00 94.12 83 PHE A C 1
ATOM 668 O O . PHE A 1 83 ? 3.456 -9.371 8.146 1.00 94.12 83 PHE A O 1
ATOM 675 N N . SER A 1 84 ? 3.556 -7.285 7.366 1.00 96.56 84 SER A N 1
ATOM 676 C CA . SER A 1 84 ? 2.630 -6.704 8.338 1.00 96.56 84 SER A CA 1
ATOM 677 C C . SER A 1 84 ? 1.551 -5.936 7.589 1.00 96.56 84 SER A C 1
ATOM 679 O O . SER A 1 84 ? 1.793 -4.831 7.099 1.00 96.56 84 SER A O 1
ATOM 681 N N . LEU A 1 85 ? 0.339 -6.488 7.500 1.00 94.75 85 LEU A N 1
ATOM 682 C CA . LEU A 1 85 ? -0.777 -5.778 6.866 1.00 94.75 85 LEU A CA 1
ATOM 683 C C . LEU A 1 85 ? -1.116 -4.483 7.608 1.00 94.75 85 LEU A C 1
ATOM 685 O O . LEU A 1 85 ? -1.430 -3.479 6.972 1.00 94.75 85 LEU A O 1
ATOM 689 N N . GLN A 1 86 ? -0.984 -4.466 8.935 1.00 95.50 86 GLN A N 1
ATOM 690 C CA . GLN A 1 86 ? -1.137 -3.255 9.734 1.00 95.50 86 GLN A CA 1
ATOM 691 C C . GLN A 1 86 ? -0.151 -2.174 9.290 1.00 95.50 86 GLN A C 1
ATOM 693 O O . GLN A 1 86 ? -0.560 -1.031 9.077 1.00 95.50 86 GLN A O 1
ATOM 698 N N . TYR A 1 87 ? 1.130 -2.522 9.126 1.00 96.81 87 TYR A N 1
ATOM 699 C CA . TYR A 1 87 ? 2.142 -1.574 8.669 1.00 96.81 87 TYR A CA 1
ATOM 700 C C . TYR A 1 87 ? 1.869 -1.111 7.242 1.00 96.81 87 TYR A C 1
ATOM 702 O O . TYR A 1 87 ? 1.817 0.091 7.005 1.00 96.81 87 TYR A O 1
ATOM 710 N N . CYS A 1 88 ? 1.642 -2.036 6.305 1.00 95.56 88 CYS A N 1
ATOM 711 C CA . CYS A 1 88 ? 1.382 -1.706 4.905 1.00 95.56 88 CYS A CA 1
ATOM 712 C C . CYS A 1 88 ? 0.172 -0.770 4.761 1.00 95.56 88 CYS A C 1
ATOM 714 O O . CYS A 1 88 ? 0.250 0.249 4.077 1.00 95.56 88 CYS A O 1
ATOM 716 N N . ILE A 1 89 ? -0.930 -1.043 5.462 1.00 94.50 89 ILE A N 1
ATOM 717 C CA . ILE A 1 89 ? -2.112 -0.172 5.440 1.00 94.50 89 ILE A CA 1
ATOM 718 C C . ILE A 1 89 ? -1.785 1.197 6.063 1.00 94.50 89 ILE A C 1
ATOM 720 O O . ILE A 1 89 ? -2.124 2.233 5.488 1.00 94.50 89 ILE A O 1
ATOM 724 N N . ALA A 1 90 ? -1.091 1.234 7.205 1.00 94.06 90 ALA A N 1
ATOM 725 C CA . ALA A 1 90 ? -0.726 2.491 7.856 1.00 94.06 90 ALA A CA 1
ATOM 726 C C . ALA A 1 90 ? 0.234 3.347 7.006 1.00 94.06 90 ALA A C 1
ATOM 728 O O . ALA A 1 90 ? 0.038 4.559 6.885 1.00 94.06 90 ALA A O 1
ATOM 729 N N . ALA A 1 91 ? 1.236 2.724 6.383 1.00 95.00 91 ALA A N 1
ATOM 730 C CA . ALA A 1 91 ? 2.196 3.365 5.491 1.00 95.00 91 ALA A CA 1
ATOM 731 C C . ALA A 1 91 ? 1.500 3.925 4.241 1.00 95.00 91 ALA A C 1
ATOM 733 O O . ALA A 1 91 ? 1.692 5.095 3.909 1.00 95.00 91 ALA A O 1
ATOM 734 N N . ALA A 1 92 ? 0.599 3.159 3.618 1.00 92.56 92 ALA A N 1
ATOM 735 C CA . ALA A 1 92 ? -0.190 3.632 2.483 1.00 92.56 92 ALA A CA 1
ATOM 736 C C . ALA A 1 92 ? -1.053 4.859 2.833 1.00 92.56 92 ALA A C 1
ATOM 738 O O . ALA A 1 92 ? -1.200 5.770 2.020 1.00 92.56 92 ALA A O 1
ATOM 739 N N . ILE A 1 93 ? -1.599 4.925 4.050 1.00 90.00 93 ILE A N 1
ATOM 740 C CA . ILE A 1 93 ? -2.419 6.061 4.495 1.00 90.00 93 ILE A CA 1
ATOM 741 C C . ILE A 1 93 ? -1.555 7.293 4.809 1.00 90.00 93 ILE A C 1
ATOM 743 O O . ILE A 1 93 ? -1.892 8.407 4.400 1.00 90.00 93 ILE A O 1
ATOM 747 N N . ILE A 1 94 ? -0.454 7.115 5.545 1.00 90.00 94 ILE A N 1
ATOM 748 C CA . ILE A 1 94 ? 0.355 8.223 6.080 1.00 90.00 94 ILE A CA 1
ATOM 749 C C . ILE A 1 94 ? 1.381 8.721 5.062 1.00 90.00 94 ILE A C 1
ATOM 751 O O . ILE A 1 94 ? 1.505 9.931 4.845 1.00 90.00 94 ILE A O 1
ATOM 755 N N . LEU A 1 95 ? 2.124 7.795 4.457 1.00 91.75 95 LEU A N 1
ATOM 756 C CA . LEU A 1 95 ? 3.200 8.089 3.512 1.00 91.75 95 LEU A CA 1
ATOM 757 C C . LEU A 1 95 ? 2.676 8.213 2.080 1.00 91.75 95 LEU A C 1
ATOM 759 O O . LEU A 1 95 ? 3.285 8.924 1.285 1.00 91.75 95 LEU A O 1
ATOM 763 N N . LYS A 1 96 ? 1.533 7.580 1.769 1.00 90.31 96 LYS A N 1
ATOM 764 C CA . LYS A 1 96 ? 1.012 7.433 0.395 1.00 90.31 96 LYS A CA 1
ATOM 765 C C . LYS A 1 96 ? 2.007 6.744 -0.536 1.00 90.31 96 LYS A C 1
ATOM 767 O O . LYS A 1 96 ? 2.040 7.020 -1.731 1.00 90.31 96 LYS A O 1
ATOM 772 N N . ASP A 1 97 ? 2.807 5.856 0.041 1.00 88.75 97 ASP A N 1
ATOM 773 C CA . ASP A 1 97 ? 3.868 5.133 -0.636 1.00 88.75 97 ASP A CA 1
ATOM 774 C C . ASP A 1 97 ? 3.989 3.724 -0.042 1.00 88.75 97 ASP A C 1
ATOM 776 O O . ASP A 1 97 ? 3.805 3.526 1.161 1.00 88.75 97 ASP A O 1
ATOM 780 N N . LEU A 1 98 ? 4.279 2.761 -0.913 1.00 91.25 98 LEU A N 1
ATOM 781 C CA . LEU A 1 98 ? 4.584 1.362 -0.602 1.00 91.25 98 LEU A CA 1
ATOM 782 C C . LEU A 1 98 ? 5.814 0.868 -1.386 1.00 91.25 98 LEU A C 1
ATOM 784 O O . LEU A 1 98 ? 6.028 -0.334 -1.520 1.00 91.25 98 LEU A O 1
ATOM 788 N N . SER A 1 99 ? 6.618 1.786 -1.926 1.00 90.19 99 SER A N 1
ATOM 789 C CA . SER A 1 99 ? 7.950 1.495 -2.453 1.00 90.19 99 SER A CA 1
ATOM 790 C C . SER A 1 99 ? 8.921 1.161 -1.317 1.00 90.19 99 SER A C 1
ATOM 792 O O . SER A 1 99 ? 8.608 1.335 -0.137 1.00 90.19 99 SER A O 1
ATOM 794 N N . ASP A 1 100 ? 10.144 0.744 -1.647 1.00 89.38 100 ASP A N 1
ATOM 795 C CA . ASP A 1 100 ? 11.177 0.476 -0.639 1.00 89.38 100 ASP A CA 1
ATOM 796 C C . ASP A 1 100 ? 11.489 1.696 0.250 1.00 89.38 100 ASP A C 1
ATOM 798 O O . ASP A 1 100 ? 11.889 1.528 1.402 1.00 89.38 100 ASP A O 1
ATOM 802 N N . ARG A 1 101 ? 11.204 2.923 -0.214 1.00 90.62 101 ARG A N 1
ATOM 803 C CA . ARG A 1 101 ? 11.328 4.151 0.593 1.00 90.62 101 ARG A CA 1
ATOM 804 C C . ARG A 1 101 ? 10.385 4.154 1.803 1.00 90.62 101 ARG A C 1
ATOM 806 O O . ARG A 1 101 ? 10.689 4.773 2.823 1.00 90.62 101 ARG A O 1
ATOM 813 N N . ALA A 1 102 ? 9.258 3.446 1.724 1.00 94.81 102 ALA A N 1
ATOM 814 C CA . ALA A 1 102 ? 8.332 3.280 2.838 1.00 94.81 102 ALA A CA 1
ATOM 815 C C . ALA A 1 102 ? 8.834 2.259 3.874 1.00 94.81 102 ALA A C 1
ATOM 817 O O . ALA A 1 102 ? 8.413 2.317 5.026 1.00 94.81 102 ALA A O 1
ATOM 818 N N . PHE A 1 103 ? 9.750 1.356 3.516 1.00 96.06 103 PHE A N 1
ATOM 819 C CA . PHE A 1 103 ? 10.239 0.276 4.382 1.00 96.06 103 PHE A CA 1
ATOM 820 C C . PHE A 1 103 ? 11.638 0.587 4.926 1.00 96.06 103 PHE A C 1
ATOM 822 O O . PHE A 1 103 ? 12.596 -0.146 4.705 1.00 96.06 103 PHE A O 1
ATOM 829 N N . THR A 1 104 ? 11.760 1.686 5.669 1.00 95.94 104 THR A N 1
ATOM 830 C CA . THR A 1 104 ? 13.002 2.087 6.349 1.00 95.94 104 THR A CA 1
ATOM 831 C C . THR A 1 104 ? 12.855 1.965 7.861 1.00 95.94 104 THR A C 1
ATOM 833 O O . THR A 1 104 ? 11.745 2.012 8.394 1.00 95.94 104 THR A O 1
ATOM 836 N N . GLN A 1 105 ? 13.974 1.849 8.584 1.00 94.75 105 GLN A N 1
ATOM 837 C CA . GLN A 1 105 ? 13.936 1.798 10.050 1.00 94.75 105 GLN A CA 1
ATOM 838 C C . GLN A 1 105 ? 13.281 3.054 10.647 1.00 94.75 105 GLN A C 1
ATOM 840 O O . GLN A 1 105 ? 12.504 2.960 11.596 1.00 94.75 105 GLN A O 1
ATOM 845 N N . GLU A 1 106 ? 13.552 4.220 10.057 1.00 95.69 106 GLU A N 1
ATOM 846 C CA . GLU A 1 106 ? 12.924 5.488 10.430 1.00 95.69 106 GLU A CA 1
ATOM 847 C C . GLU A 1 106 ? 11.394 5.391 10.350 1.00 95.69 106 GLU A C 1
ATOM 849 O O . GLU A 1 106 ? 10.711 5.618 11.351 1.00 95.69 106 GLU A O 1
ATOM 854 N N . ASN A 1 107 ? 10.855 4.957 9.206 1.00 96.44 107 ASN A N 1
ATOM 855 C CA . ASN A 1 107 ? 9.411 4.831 9.004 1.00 96.44 107 ASN A CA 1
ATOM 856 C C . ASN A 1 107 ? 8.775 3.758 9.900 1.00 96.44 107 ASN A C 1
ATOM 858 O O . ASN A 1 107 ? 7.704 3.986 10.457 1.00 96.44 107 ASN A O 1
ATOM 862 N N . ILE A 1 108 ? 9.459 2.641 10.148 1.00 94.31 108 ILE A N 1
ATOM 863 C CA . ILE A 1 108 ? 8.982 1.598 11.073 1.00 94.31 108 ILE A CA 1
ATOM 864 C C . ILE A 1 108 ? 8.865 2.119 12.501 1.00 94.31 108 ILE A C 1
ATOM 866 O O . ILE A 1 108 ? 7.944 1.763 13.237 1.00 94.31 108 ILE A O 1
ATOM 870 N N . THR A 1 109 ? 9.781 2.995 12.909 1.00 93.94 109 THR A N 1
ATOM 871 C CA . THR A 1 109 ? 9.736 3.624 14.233 1.00 93.94 109 THR A CA 1
ATOM 872 C C . THR A 1 109 ? 8.841 4.858 14.309 1.00 93.94 109 THR A C 1
ATOM 874 O O . THR A 1 109 ? 8.627 5.362 15.413 1.00 93.94 109 THR A O 1
ATOM 877 N N . ASN A 1 110 ? 8.272 5.313 13.188 1.00 94.31 110 ASN A N 1
ATOM 878 C CA . ASN A 1 110 ? 7.470 6.528 13.131 1.00 94.31 110 ASN A CA 1
ATOM 879 C C . ASN A 1 110 ? 6.253 6.425 14.073 1.00 94.31 110 ASN A C 1
ATOM 881 O O . ASN A 1 110 ? 5.415 5.529 13.906 1.00 94.31 110 ASN A O 1
ATOM 885 N N . PRO A 1 111 ? 6.109 7.345 15.046 1.00 92.88 111 PRO A N 1
ATOM 886 C CA . PRO A 1 111 ? 5.051 7.261 16.046 1.00 92.88 111 PRO A CA 1
ATOM 887 C C . PRO A 1 111 ? 3.654 7.347 15.424 1.00 92.88 111 PRO A C 1
ATOM 889 O O . PRO A 1 111 ? 2.751 6.656 15.881 1.00 92.88 111 PRO A O 1
ATOM 892 N N . ASN A 1 112 ? 3.471 8.114 14.344 1.00 90.19 112 ASN A N 1
ATOM 893 C CA . ASN A 1 112 ? 2.170 8.222 13.679 1.00 90.19 112 ASN A CA 1
ATOM 894 C C . ASN A 1 112 ? 1.766 6.902 13.011 1.00 90.19 112 ASN A C 1
ATOM 896 O O . ASN A 1 112 ? 0.601 6.513 13.084 1.00 90.19 112 ASN A O 1
ATOM 900 N N . ILE A 1 113 ? 2.726 6.202 12.394 1.00 93.69 113 ILE A N 1
ATOM 901 C CA . ILE A 1 113 ? 2.494 4.885 11.787 1.00 93.69 113 ILE A CA 1
ATOM 902 C C . ILE A 1 113 ? 2.159 3.873 12.881 1.00 93.69 113 ILE A C 1
ATOM 904 O O . ILE A 1 113 ? 1.120 3.222 12.802 1.00 93.69 113 ILE A O 1
ATOM 908 N N . LYS A 1 114 ? 2.951 3.819 13.958 1.00 94.12 114 LYS A N 1
ATOM 909 C CA . LYS A 1 114 ? 2.692 2.925 15.098 1.00 94.12 114 LYS A CA 1
ATOM 910 C C . LYS A 1 114 ? 1.332 3.166 15.755 1.00 94.12 114 LYS A C 1
ATOM 912 O O . LYS A 1 114 ? 0.625 2.210 16.064 1.00 94.12 114 LYS A O 1
ATOM 917 N N . GLU A 1 115 ? 0.943 4.422 15.963 1.00 92.12 115 GLU A N 1
ATOM 918 C CA . GLU A 1 115 ? -0.367 4.759 16.536 1.00 92.12 115 GLU A CA 1
ATOM 919 C C . GLU A 1 115 ? -1.530 4.362 15.624 1.00 92.12 115 GLU A C 1
ATOM 921 O O . GLU A 1 115 ? -2.594 3.969 16.108 1.00 92.12 115 GLU A O 1
ATOM 926 N N . LEU A 1 116 ? -1.341 4.446 14.307 1.00 91.44 116 LEU A N 1
ATOM 927 C CA . LEU A 1 116 ? -2.340 4.005 13.347 1.00 91.44 116 LEU A CA 1
ATOM 928 C C . LEU A 1 116 ? -2.445 2.475 13.307 1.00 91.44 116 LEU A C 1
ATOM 930 O O . LEU A 1 116 ? -3.554 1.951 13.357 1.00 91.44 116 LEU A O 1
ATOM 934 N N . MET A 1 117 ? -1.318 1.760 13.313 1.00 94.06 117 MET A N 1
ATOM 935 C CA . MET A 1 117 ? -1.282 0.292 13.343 1.00 94.06 117 MET A CA 1
ATOM 936 C C . MET A 1 117 ? -2.097 -0.295 14.497 1.00 94.06 117 MET A C 1
ATOM 938 O O . MET A 1 117 ? -2.836 -1.250 14.289 1.00 94.06 117 MET A O 1
ATOM 942 N N . LYS A 1 118 ? -2.058 0.324 15.687 1.00 93.44 118 LYS A N 1
ATOM 943 C CA . LYS A 1 118 ? -2.860 -0.093 16.858 1.00 93.44 118 LYS A CA 1
ATOM 944 C C . LYS A 1 118 ? -4.374 -0.097 16.610 1.00 93.44 118 LYS A C 1
ATOM 946 O O . LYS A 1 118 ? -5.116 -0.726 17.358 1.00 93.44 118 LYS A O 1
ATOM 951 N N . LYS A 1 119 ? -4.846 0.640 15.603 1.00 92.56 119 LYS A N 1
ATOM 952 C CA . LYS A 1 119 ? -6.265 0.765 15.238 1.00 92.56 119 LYS A CA 1
ATOM 953 C C . LYS A 1 119 ? -6.645 -0.120 14.052 1.00 92.56 119 LYS A C 1
ATOM 955 O O . LYS A 1 119 ? -7.816 -0.137 13.671 1.00 92.56 119 LYS A O 1
ATOM 960 N N . ILE A 1 120 ? -5.675 -0.814 13.460 1.00 93.94 120 ILE A N 1
ATOM 961 C CA . ILE A 1 120 ? -5.872 -1.699 12.318 1.00 93.94 120 ILE A CA 1
ATOM 962 C C . ILE A 1 120 ? -5.973 -3.129 12.835 1.00 93.94 120 ILE A C 1
ATOM 964 O O . ILE A 1 120 ? -5.080 -3.623 13.517 1.00 93.94 120 ILE A O 1
ATOM 968 N N . GLN A 1 121 ? -7.069 -3.795 12.499 1.00 93.38 121 GLN A N 1
ATOM 969 C CA . GLN A 1 121 ? -7.307 -5.189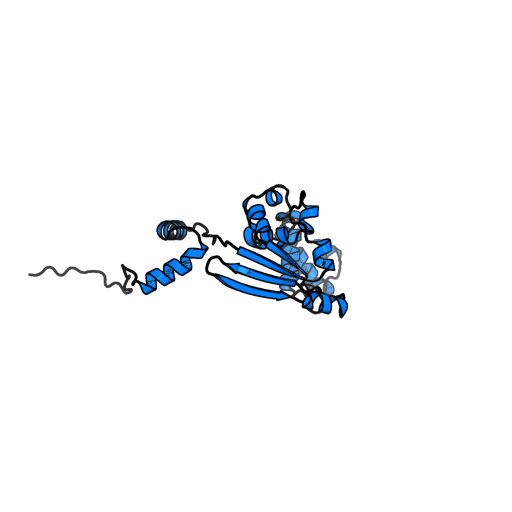 12.845 1.00 93.38 121 GLN A CA 1
ATOM 970 C C . GLN A 1 121 ? -7.316 -6.023 11.573 1.00 93.38 121 GLN A C 1
ATOM 972 O O . GLN A 1 121 ? -7.992 -5.674 10.607 1.00 93.38 121 GLN A O 1
ATOM 977 N N . VAL A 1 122 ? -6.590 -7.132 11.588 1.00 93.38 122 VAL A N 1
ATOM 978 C CA . VAL A 1 122 ? -6.608 -8.131 10.521 1.00 93.38 122 VAL A CA 1
ATOM 979 C C . VAL A 1 122 ? -7.471 -9.284 11.012 1.00 93.38 122 VAL A C 1
ATOM 981 O O . VAL A 1 122 ? -7.314 -9.740 12.142 1.00 93.38 122 VAL A O 1
ATOM 984 N N . ARG A 1 123 ? -8.452 -9.700 10.214 1.00 93.75 123 ARG A N 1
ATOM 985 C CA . ARG A 1 123 ? -9.428 -10.713 10.619 1.00 93.75 123 ARG A CA 1
ATOM 986 C C . ARG A 1 123 ? -9.661 -11.712 9.504 1.00 93.75 123 ARG A C 1
ATOM 988 O O . ARG A 1 123 ? -9.665 -11.364 8.325 1.00 93.75 123 ARG A O 1
ATOM 995 N N . ILE A 1 124 ? -9.910 -12.952 9.907 1.00 94.94 124 ILE A N 1
ATOM 996 C CA . ILE A 1 124 ? -10.395 -13.978 8.994 1.00 94.94 124 ILE A CA 1
ATOM 997 C C . ILE A 1 124 ? -11.879 -13.711 8.745 1.00 94.94 124 ILE A C 1
ATOM 999 O O . ILE A 1 124 ? -12.671 -13.640 9.687 1.00 94.94 124 ILE A O 1
ATOM 1003 N N . CYS A 1 125 ? -12.252 -13.579 7.479 1.00 94.25 125 CYS A N 1
ATOM 1004 C CA . CYS A 1 125 ? -13.634 -13.539 7.045 1.00 94.25 125 CYS A CA 1
ATOM 1005 C C . CYS A 1 125 ? -14.016 -14.910 6.472 1.00 94.25 125 CYS A C 1
ATOM 1007 O O . CYS A 1 125 ? -13.440 -15.300 5.457 1.00 94.25 125 CYS A O 1
ATOM 1009 N N . PRO A 1 126 ? -14.993 -15.624 7.067 1.00 95.44 126 PRO A N 1
ATOM 1010 C CA . PRO A 1 126 ? -15.373 -16.965 6.617 1.00 95.44 126 PRO A CA 1
ATOM 1011 C C . PRO A 1 126 ? -15.752 -17.046 5.134 1.00 95.44 126 PRO A C 1
ATOM 1013 O O . PRO A 1 126 ? -15.444 -18.029 4.475 1.00 95.44 126 PRO A O 1
ATOM 1016 N N . GLU A 1 127 ? -16.390 -16.002 4.603 1.00 96.12 127 GLU A N 1
ATOM 1017 C CA . GLU A 1 127 ? -16.764 -15.912 3.188 1.00 96.12 127 GLU A CA 1
ATOM 1018 C C . GLU A 1 127 ? -15.536 -15.852 2.267 1.00 96.12 127 GLU A C 1
ATOM 1020 O O . GLU A 1 127 ? -15.473 -16.569 1.272 1.00 96.12 127 GLU A O 1
ATOM 1025 N N . LEU A 1 128 ? -14.540 -15.026 2.608 1.00 95.25 128 LEU A N 1
ATOM 1026 C CA . LEU A 1 128 ? -13.317 -14.889 1.809 1.00 95.25 128 LEU A CA 1
ATOM 1027 C C . LEU A 1 128 ? -12.407 -16.114 1.956 1.00 95.25 128 LEU A C 1
ATOM 1029 O O . LEU A 1 128 ? -11.737 -16.500 1.003 1.00 95.25 128 LEU A O 1
ATOM 1033 N N . ASP A 1 129 ? -12.400 -16.733 3.138 1.00 95.69 129 ASP A N 1
ATOM 1034 C CA . ASP A 1 129 ? -11.694 -17.990 3.387 1.00 95.69 129 ASP A CA 1
ATOM 1035 C C . ASP A 1 129 ? -12.282 -19.141 2.562 1.00 95.69 129 ASP A C 1
ATOM 1037 O O . ASP A 1 129 ? -11.545 -19.923 1.964 1.00 95.69 129 ASP A O 1
ATOM 1041 N N . GLU A 1 130 ? -13.612 -19.199 2.442 1.00 96.06 130 GLU A N 1
ATOM 1042 C CA . GLU A 1 130 ? -14.275 -20.148 1.549 1.00 96.06 130 GLU A CA 1
ATOM 1043 C C . GLU A 1 130 ? -13.946 -19.885 0.081 1.00 96.06 130 GLU A C 1
ATOM 1045 O O . GLU A 1 130 ? -13.597 -20.819 -0.640 1.00 96.06 130 GLU A O 1
ATOM 1050 N N . ALA A 1 131 ? -13.993 -18.626 -0.360 1.00 94.88 131 ALA A N 1
ATOM 1051 C CA . ALA A 1 131 ? -13.625 -18.269 -1.727 1.00 94.88 131 ALA A CA 1
ATOM 1052 C C . ALA A 1 131 ? -12.190 -18.711 -2.068 1.00 94.88 131 ALA A C 1
ATOM 1054 O O . ALA A 1 131 ? -11.970 -19.304 -3.123 1.00 94.88 131 ALA A O 1
ATOM 1055 N N . PHE A 1 132 ? -11.237 -18.516 -1.149 1.00 95.06 132 PHE A N 1
ATOM 1056 C CA . PHE A 1 132 ? -9.859 -18.987 -1.311 1.00 95.06 132 PHE A CA 1
ATOM 1057 C C . PHE A 1 132 ? -9.751 -20.522 -1.352 1.00 95.06 132 PHE A C 1
ATOM 1059 O O . PHE A 1 132 ? -8.952 -21.065 -2.115 1.00 95.06 132 PHE A O 1
ATOM 1066 N N . ARG A 1 133 ? -10.560 -21.254 -0.570 1.00 94.50 133 ARG A N 1
ATOM 1067 C CA . ARG A 1 133 ? -10.609 -22.727 -0.656 1.00 94.50 133 ARG A CA 1
ATOM 1068 C C . ARG A 1 133 ? -11.117 -23.222 -2.009 1.00 94.50 133 ARG A C 1
ATOM 1070 O O . ARG A 1 133 ? -10.663 -24.269 -2.467 1.00 94.50 133 ARG A O 1
ATOM 1077 N N . LEU A 1 134 ? -12.055 -22.501 -2.623 1.00 96.12 134 LEU A N 1
ATOM 1078 C CA . LEU A 1 134 ? -12.631 -22.843 -3.926 1.00 96.12 134 LEU A CA 1
ATOM 1079 C C . LEU A 1 134 ? -11.707 -22.463 -5.095 1.00 96.12 134 LEU A C 1
ATOM 1081 O O . LEU A 1 134 ? -11.576 -23.243 -6.038 1.00 96.12 134 LEU A O 1
ATOM 1085 N N . ASP A 1 135 ? -11.047 -21.304 -5.028 1.00 94.62 135 ASP A N 1
ATOM 1086 C CA . ASP A 1 135 ? -10.019 -20.857 -5.977 1.00 94.62 135 ASP A CA 1
ATOM 1087 C C . ASP A 1 135 ? -8.777 -20.356 -5.212 1.00 94.62 135 ASP A C 1
ATOM 1089 O O . ASP A 1 135 ? -8.740 -19.198 -4.786 1.00 94.62 135 ASP A O 1
ATOM 1093 N N . PRO A 1 136 ? -7.717 -21.179 -5.076 1.00 92.06 136 PRO A N 1
ATOM 1094 C CA . PRO A 1 136 ? -6.477 -20.778 -4.401 1.00 92.06 136 PRO A CA 1
ATOM 1095 C C . PRO A 1 136 ? -5.714 -19.616 -5.065 1.00 92.06 136 PRO A C 1
ATOM 1097 O O . PRO A 1 136 ? -4.735 -19.120 -4.500 1.00 92.06 136 PRO A O 1
ATOM 1100 N N . ASN A 1 137 ? -6.134 -19.164 -6.253 1.00 90.94 137 ASN A N 1
ATOM 1101 C CA . ASN A 1 137 ? -5.600 -17.963 -6.902 1.00 90.94 137 ASN A CA 1
ATOM 1102 C C . ASN A 1 137 ? -6.428 -16.701 -6.597 1.00 90.94 137 ASN A C 1
ATOM 1104 O O . ASN A 1 137 ? -6.054 -15.605 -7.009 1.00 90.94 137 ASN A O 1
ATOM 1108 N N . GLN A 1 138 ? -7.545 -16.822 -5.875 1.00 93.62 138 GLN A N 1
ATOM 1109 C CA . GLN A 1 138 ? -8.377 -15.691 -5.480 1.00 93.62 138 GLN A CA 1
ATOM 1110 C C . GLN A 1 138 ? -7.911 -15.120 -4.132 1.00 93.62 138 GLN A C 1
ATOM 1112 O O . GLN A 1 138 ? -8.347 -15.529 -3.055 1.00 93.62 138 GLN A O 1
ATOM 1117 N N . TRP A 1 139 ? -7.008 -14.141 -4.177 1.00 92.50 139 TRP A N 1
ATOM 1118 C CA . TRP A 1 139 ? -6.420 -13.524 -2.982 1.00 92.50 139 TRP A CA 1
ATOM 1119 C C . TRP A 1 139 ? -7.244 -12.329 -2.504 1.00 92.50 139 TRP A C 1
ATOM 1121 O O . TRP A 1 139 ? -6.833 -11.172 -2.610 1.00 92.50 139 TRP A O 1
ATOM 1131 N N . SER A 1 140 ? -8.434 -12.620 -1.980 1.00 93.62 140 SER A N 1
ATOM 1132 C CA . SER A 1 140 ? -9.392 -11.582 -1.608 1.00 93.62 140 SER A CA 1
ATOM 1133 C C . SER A 1 140 ? -9.007 -10.818 -0.339 1.00 93.62 140 SER A C 1
ATOM 1135 O O . SER A 1 140 ? -8.673 -11.392 0.705 1.00 93.62 140 SER A O 1
ATOM 1137 N N . HIS A 1 141 ? -9.143 -9.497 -0.418 1.00 92.69 141 HIS A N 1
ATOM 1138 C CA . HIS A 1 141 ? -8.996 -8.575 0.700 1.00 92.69 141 HIS A CA 1
ATOM 1139 C C . HIS A 1 141 ? -10.141 -7.569 0.701 1.00 92.69 141 HIS A C 1
ATOM 1141 O O . HIS A 1 141 ? -10.434 -6.940 -0.319 1.00 92.69 141 HIS A O 1
ATOM 1147 N N . ARG A 1 142 ? -10.761 -7.370 1.864 1.00 95.25 142 ARG A N 1
ATOM 1148 C CA . ARG A 1 142 ? -11.759 -6.323 2.076 1.00 95.25 142 ARG A CA 1
ATOM 1149 C C . ARG A 1 142 ? -11.305 -5.393 3.186 1.00 95.25 142 ARG A C 1
ATOM 1151 O O . ARG A 1 142 ? -11.192 -5.784 4.344 1.00 95.25 142 ARG A O 1
ATOM 1158 N N . LEU A 1 143 ? -11.080 -4.137 2.816 1.00 94.12 143 LEU A N 1
ATOM 1159 C CA . LEU A 1 143 ? -10.689 -3.081 3.732 1.00 94.12 143 LEU A CA 1
ATOM 1160 C C . LEU A 1 143 ? -11.903 -2.216 4.057 1.00 94.12 143 LEU A C 1
ATOM 1162 O O . LEU A 1 143 ? -12.497 -1.603 3.169 1.00 94.12 143 LEU A O 1
ATOM 1166 N N . THR A 1 144 ? -12.237 -2.149 5.340 1.00 92.62 144 THR A N 1
ATOM 1167 C CA . THR A 1 144 ? -13.243 -1.232 5.877 1.00 92.62 144 THR A CA 1
ATOM 1168 C C . THR A 1 144 ? -12.561 -0.193 6.748 1.00 92.62 144 THR A C 1
ATOM 1170 O O . THR A 1 144 ? -11.871 -0.543 7.701 1.00 92.62 144 THR A O 1
ATOM 1173 N N . ILE A 1 145 ? -12.768 1.082 6.434 1.00 90.81 145 ILE A N 1
ATOM 1174 C CA . ILE A 1 145 ? -12.230 2.236 7.149 1.00 90.81 145 ILE A CA 1
ATOM 1175 C C . ILE A 1 145 ? -13.395 2.980 7.793 1.00 90.81 145 ILE A C 1
ATOM 1177 O O . ILE A 1 145 ? -14.303 3.423 7.096 1.00 90.81 145 ILE A O 1
ATOM 1181 N N . THR A 1 146 ? -13.351 3.152 9.113 1.00 88.12 146 THR A N 1
ATOM 1182 C CA . THR A 1 146 ? -14.286 4.029 9.832 1.00 88.12 146 THR A CA 1
ATOM 1183 C C . THR A 1 146 ? -13.590 5.334 10.188 1.00 88.12 146 THR A C 1
ATOM 1185 O O . THR A 1 146 ? -12.561 5.329 10.865 1.00 88.12 146 THR A O 1
ATOM 1188 N N . LEU A 1 147 ? -14.145 6.449 9.723 1.00 84.62 147 LEU A N 1
ATOM 1189 C CA . LEU A 1 147 ? -13.655 7.798 9.979 1.00 84.62 147 LEU A CA 1
ATOM 1190 C C . LEU A 1 147 ? -14.221 8.356 11.295 1.00 84.62 147 LEU A C 1
ATOM 1192 O O . LEU A 1 147 ? -15.258 7.922 11.793 1.00 84.62 147 LEU A O 1
ATOM 1196 N N . LYS A 1 148 ? -13.573 9.386 11.854 1.00 77.31 148 LYS A N 1
ATOM 1197 C CA . LYS A 1 148 ? -14.008 10.038 13.108 1.00 77.31 148 LYS A CA 1
ATOM 1198 C C . LYS A 1 148 ? -15.426 10.627 13.049 1.00 77.31 148 LYS A C 1
ATOM 1200 O O . LYS A 1 148 ? -16.087 10.706 14.079 1.00 77.31 148 LYS A O 1
ATOM 1205 N N . ASN A 1 149 ? -15.875 11.064 11.874 1.00 76.12 149 ASN A N 1
ATOM 1206 C CA . ASN A 1 149 ? -17.234 11.574 11.652 1.00 76.12 149 ASN A CA 1
ATOM 1207 C C . ASN A 1 149 ? -18.295 10.450 11.602 1.00 76.12 149 ASN A C 1
ATOM 1209 O O . ASN A 1 149 ? -19.469 10.753 11.424 1.00 76.12 149 ASN A O 1
ATOM 1213 N N . GLY A 1 150 ? -17.893 9.181 11.749 1.00 80.31 150 GLY A N 1
ATOM 1214 C CA . GLY A 1 150 ? -18.765 8.009 11.659 1.00 80.31 150 GLY A CA 1
ATOM 1215 C C . GLY A 1 150 ? -18.948 7.470 10.240 1.00 80.31 150 GLY A C 1
ATOM 1216 O O . GLY A 1 150 ? -19.602 6.447 10.069 1.00 80.31 150 GLY A O 1
ATOM 1217 N N . GLU A 1 151 ? -18.373 8.120 9.226 1.00 83.94 151 GLU A N 1
ATOM 1218 C CA . GLU A 1 151 ? -18.415 7.636 7.847 1.00 83.94 151 GLU A CA 1
ATOM 1219 C C . GLU A 1 151 ? -17.639 6.322 7.712 1.00 83.94 151 GLU A C 1
ATOM 1221 O O . GLU A 1 151 ? -16.533 6.177 8.242 1.00 83.94 151 GLU A O 1
ATOM 1226 N N . VAL A 1 152 ? -18.225 5.369 6.989 1.00 87.50 152 VAL A N 1
ATOM 1227 C CA . VAL A 1 152 ? -17.645 4.048 6.746 1.00 87.50 152 VAL A CA 1
ATOM 1228 C C . VAL A 1 152 ? -17.395 3.885 5.255 1.00 87.50 152 VAL A C 1
ATOM 1230 O O . VAL A 1 152 ? -18.307 4.020 4.443 1.00 87.50 152 VAL A O 1
ATOM 1233 N N . ILE A 1 153 ? -16.152 3.568 4.907 1.00 88.12 153 ILE A N 1
ATOM 1234 C CA . ILE A 1 153 ? -15.716 3.320 3.536 1.00 88.12 153 ILE A CA 1
ATOM 1235 C C . ILE A 1 153 ? -15.252 1.871 3.461 1.00 88.12 153 ILE A C 1
ATOM 1237 O O . ILE A 1 153 ? -14.279 1.500 4.114 1.00 88.12 153 ILE A O 1
ATOM 1241 N N . THR A 1 154 ? -15.920 1.062 2.643 1.00 90.62 154 THR A N 1
ATOM 1242 C CA . THR A 1 154 ? -15.562 -0.344 2.430 1.00 90.62 154 THR A CA 1
ATOM 1243 C C . THR A 1 154 ? -15.223 -0.581 0.969 1.00 90.62 154 THR A C 1
ATOM 1245 O O . THR A 1 154 ? -15.955 -0.159 0.075 1.00 90.62 154 THR A O 1
ATOM 1248 N N . LYS A 1 155 ? -14.118 -1.286 0.723 1.00 92.62 155 LYS A N 1
ATOM 1249 C CA . LYS A 1 155 ? -13.740 -1.751 -0.612 1.00 92.62 155 LYS A CA 1
ATOM 1250 C C . LYS A 1 155 ? -13.171 -3.162 -0.540 1.00 92.62 155 LYS A C 1
ATOM 1252 O O . LYS A 1 155 ? -12.375 -3.460 0.346 1.00 92.62 155 LYS A O 1
ATOM 1257 N N . GLN A 1 156 ? -13.572 -4.001 -1.488 1.00 93.75 156 GLN A N 1
ATOM 1258 C CA . GLN A 1 156 ? -13.068 -5.359 -1.659 1.00 93.75 156 GLN A CA 1
ATOM 1259 C C . GLN A 1 156 ? -12.349 -5.482 -3.001 1.00 93.75 156 GLN A C 1
ATOM 1261 O O . GLN A 1 156 ? -12.752 -4.857 -3.984 1.00 93.75 156 GLN A O 1
ATOM 1266 N N . ILE A 1 157 ? -11.265 -6.251 -3.009 1.00 93.31 157 ILE A N 1
ATOM 1267 C CA . ILE A 1 157 ? -10.502 -6.635 -4.192 1.00 93.31 157 ILE A CA 1
ATOM 1268 C C . ILE A 1 157 ? -10.280 -8.139 -4.103 1.00 93.31 157 ILE A C 1
ATOM 1270 O O . ILE A 1 157 ? -9.710 -8.608 -3.121 1.00 93.31 157 ILE A O 1
ATOM 1274 N N . ASP A 1 158 ? -10.726 -8.870 -5.122 1.00 94.38 158 ASP A N 1
ATOM 1275 C CA . ASP A 1 158 ? -10.664 -10.335 -5.128 1.00 94.38 158 ASP A CA 1
ATOM 1276 C C . ASP A 1 158 ? -9.385 -10.875 -5.774 1.00 94.38 158 ASP A C 1
ATOM 1278 O O . ASP A 1 158 ? -8.914 -11.948 -5.402 1.00 94.38 158 ASP A O 1
ATOM 1282 N N . TYR A 1 159 ? -8.811 -10.100 -6.699 1.00 93.75 159 TYR A N 1
ATOM 1283 C CA . TYR A 1 159 ? -7.578 -10.413 -7.418 1.00 93.75 159 TYR A CA 1
ATOM 1284 C C . TYR A 1 159 ? -6.629 -9.213 -7.339 1.00 93.75 159 TYR A C 1
ATOM 1286 O O . TYR A 1 159 ? -7.048 -8.088 -7.641 1.00 93.75 159 TYR A O 1
ATOM 1294 N N . PRO A 1 160 ? -5.368 -9.399 -6.919 1.00 91.00 160 PRO A N 1
ATOM 1295 C CA . PRO A 1 160 ? -4.416 -8.303 -6.785 1.00 91.00 160 PRO A CA 1
ATOM 1296 C C . PRO A 1 160 ? -4.098 -7.682 -8.149 1.00 91.00 160 PRO A C 1
ATOM 1298 O O . PRO A 1 160 ? -4.187 -8.338 -9.184 1.00 91.00 160 PRO A O 1
ATOM 1301 N N . ILE A 1 161 ? -3.694 -6.410 -8.151 1.00 90.81 161 ILE A N 1
ATOM 1302 C CA . ILE A 1 161 ? -3.247 -5.747 -9.383 1.00 90.81 161 ILE A CA 1
ATOM 1303 C C . ILE A 1 161 ? -2.027 -6.497 -9.937 1.00 90.81 161 ILE A C 1
ATOM 1305 O O . ILE A 1 161 ? -1.057 -6.726 -9.214 1.00 90.81 161 ILE A O 1
ATOM 1309 N N . GLY A 1 162 ? -2.078 -6.839 -11.222 1.00 89.75 162 GLY A N 1
ATOM 1310 C CA . GLY A 1 162 ? -1.087 -7.650 -11.926 1.00 89.75 162 GLY A CA 1
ATOM 1311 C C . GLY A 1 162 ? -1.521 -9.099 -12.159 1.00 89.75 162 GLY A C 1
ATOM 1312 O O . GLY A 1 162 ? -0.894 -9.777 -12.968 1.00 89.75 162 GLY A O 1
ATOM 1313 N N . ASP A 1 163 ? -2.590 -9.566 -11.508 1.00 92.69 163 ASP A N 1
ATOM 1314 C CA . ASP A 1 163 ? -3.217 -10.848 -11.838 1.00 92.69 163 ASP A CA 1
ATOM 1315 C C . ASP A 1 163 ? -3.868 -10.797 -13.233 1.00 92.69 163 ASP A C 1
ATOM 1317 O O . ASP A 1 163 ? -4.294 -9.737 -13.686 1.00 92.69 163 ASP A O 1
ATOM 1321 N N . PHE A 1 164 ? -4.009 -11.930 -13.923 1.00 91.75 164 PHE A N 1
ATOM 1322 C CA . PHE A 1 164 ? -4.665 -11.963 -15.238 1.00 91.75 164 PHE A CA 1
ATOM 1323 C C . PHE A 1 164 ? -6.135 -11.502 -15.198 1.00 91.75 164 PHE A C 1
ATOM 1325 O O . PHE A 1 164 ? -6.643 -10.992 -16.197 1.00 91.75 164 PHE A O 1
ATOM 1332 N N . LYS A 1 165 ? -6.815 -11.647 -14.051 1.00 92.38 165 LYS A N 1
ATOM 1333 C CA . LYS A 1 165 ? -8.172 -11.138 -13.796 1.00 92.38 165 LYS A CA 1
ATOM 1334 C C . LYS A 1 165 ? -8.186 -9.670 -13.344 1.00 92.38 165 LYS A C 1
ATOM 1336 O O . LYS A 1 165 ? -9.253 -9.061 -13.323 1.00 92.38 165 LYS A O 1
ATOM 1341 N N . ASN A 1 166 ? -7.035 -9.093 -12.991 1.00 93.56 166 ASN A N 1
ATOM 1342 C CA . ASN A 1 166 ? -6.871 -7.681 -12.627 1.00 93.56 166 ASN A CA 1
ATOM 1343 C C . ASN A 1 166 ? -5.520 -7.134 -13.144 1.00 93.56 166 ASN A C 1
ATOM 1345 O O . ASN A 1 166 ? -4.624 -6.836 -12.347 1.00 93.56 166 ASN A O 1
ATOM 1349 N N . PRO A 1 167 ? -5.332 -7.058 -14.474 1.00 92.31 167 PRO A N 1
ATOM 1350 C CA . PRO A 1 167 ? -4.024 -6.822 -15.073 1.00 92.31 167 PRO A CA 1
ATOM 1351 C C . PRO A 1 167 ? -3.524 -5.397 -14.827 1.00 92.31 167 PRO A C 1
ATOM 1353 O O . PRO A 1 167 ? -4.300 -4.461 -14.630 1.00 92.31 167 PRO A O 1
ATOM 1356 N N . PHE A 1 168 ? -2.203 -5.218 -14.900 1.00 89.50 168 PHE A N 1
ATOM 1357 C CA . PHE A 1 168 ? -1.632 -3.883 -15.049 1.00 89.50 168 PHE A CA 1
ATOM 1358 C C . PHE A 1 168 ? -2.106 -3.261 -16.362 1.00 89.50 168 PHE A C 1
ATOM 1360 O O . PHE A 1 168 ? -2.017 -3.891 -17.416 1.00 89.50 168 PHE A O 1
ATOM 1367 N N . ASP A 1 169 ? -2.543 -2.005 -16.311 1.00 92.31 169 ASP A N 1
ATOM 1368 C CA . ASP A 1 169 ? -2.564 -1.193 -17.521 1.00 92.31 169 ASP A CA 1
ATOM 1369 C C . ASP A 1 169 ? -1.141 -0.706 -17.861 1.00 92.31 169 ASP A C 1
ATOM 1371 O O . ASP A 1 169 ? -0.236 -0.701 -17.016 1.00 92.31 169 ASP A O 1
ATOM 1375 N N . SER A 1 170 ? -0.938 -0.299 -19.116 1.00 91.50 170 SER A N 1
ATOM 1376 C CA . SER A 1 170 ? 0.373 0.160 -19.595 1.00 91.50 170 SER A CA 1
ATOM 1377 C C . SER A 1 170 ? 0.901 1.346 -18.787 1.00 91.50 170 SER A C 1
ATOM 1379 O O . SER A 1 170 ? 2.081 1.393 -18.457 1.00 91.50 170 SER A O 1
ATOM 1381 N N . ALA A 1 171 ? 0.033 2.279 -18.392 1.00 93.69 171 ALA A N 1
ATOM 1382 C CA . ALA A 1 171 ? 0.449 3.465 -17.651 1.00 93.69 171 ALA A CA 1
ATOM 1383 C C . ALA A 1 171 ? 0.930 3.119 -16.230 1.00 93.69 171 ALA A C 1
ATOM 1385 O O . ALA A 1 171 ? 1.830 3.766 -15.688 1.00 93.69 171 ALA A O 1
ATOM 1386 N N . MET A 1 172 ? 0.349 2.095 -15.602 1.00 92.44 172 MET A N 1
ATOM 1387 C CA . MET A 1 172 ? 0.812 1.571 -14.322 1.00 92.44 172 MET A CA 1
ATOM 1388 C C . MET A 1 172 ? 2.175 0.895 -14.453 1.00 92.44 172 MET A C 1
ATOM 1390 O O . MET A 1 172 ? 3.019 1.099 -13.576 1.00 92.44 172 MET A O 1
ATOM 1394 N N . ALA A 1 173 ? 2.391 0.118 -15.518 1.00 93.19 173 ALA A N 1
ATOM 1395 C CA . ALA A 1 173 ? 3.678 -0.511 -15.797 1.00 93.19 173 ALA A CA 1
ATOM 1396 C C . ALA A 1 173 ? 4.775 0.546 -16.010 1.00 93.19 173 ALA A C 1
ATOM 1398 O O . ALA A 1 173 ? 5.797 0.500 -15.324 1.00 93.19 173 ALA A O 1
ATOM 1399 N N . ASP A 1 174 ? 4.508 1.557 -16.839 1.00 95.25 174 ASP A N 1
ATOM 1400 C CA . ASP A 1 174 ? 5.409 2.684 -17.110 1.00 95.25 174 ASP A CA 1
ATOM 1401 C C . ASP A 1 174 ? 5.770 3.442 -15.834 1.00 95.25 174 ASP A C 1
ATOM 1403 O O . ASP A 1 174 ? 6.940 3.667 -15.520 1.00 95.25 174 ASP A O 1
ATOM 1407 N N . ARG A 1 175 ? 4.758 3.788 -15.032 1.00 93.06 175 ARG A N 1
ATOM 1408 C CA . ARG A 1 175 ? 4.976 4.481 -13.761 1.00 93.06 175 ARG A CA 1
ATOM 1409 C C . ARG A 1 175 ? 5.810 3.638 -12.802 1.00 93.06 175 ARG A C 1
ATOM 1411 O O . ARG A 1 175 ? 6.679 4.184 -12.124 1.00 93.06 175 ARG A O 1
ATOM 1418 N N . LYS A 1 176 ? 5.546 2.330 -12.714 1.00 92.12 176 LYS A N 1
ATOM 1419 C CA . LYS A 1 176 ? 6.318 1.415 -11.864 1.00 92.12 176 LYS A CA 1
ATOM 1420 C C . LYS A 1 176 ? 7.767 1.332 -12.336 1.00 92.12 176 LYS A C 1
ATOM 1422 O O . LYS A 1 176 ? 8.657 1.388 -11.496 1.00 92.12 176 LYS A O 1
ATOM 1427 N N . PHE A 1 177 ? 7.991 1.242 -13.646 1.00 95.00 177 PHE A N 1
ATOM 1428 C CA . PHE A 1 177 ? 9.322 1.234 -14.239 1.00 95.00 177 PHE A CA 1
ATOM 1429 C C . PHE A 1 177 ? 10.106 2.486 -13.838 1.00 95.00 177 PHE A C 1
ATOM 1431 O O . PHE A 1 177 ? 11.132 2.369 -13.173 1.00 95.00 177 PHE A O 1
ATOM 1438 N N . LEU A 1 178 ? 9.559 3.675 -14.115 1.00 94.56 178 LEU A N 1
ATOM 1439 C CA . LEU A 1 178 ? 10.202 4.947 -13.771 1.00 94.56 178 LEU A CA 1
ATOM 1440 C C . LEU A 1 178 ? 10.460 5.065 -12.263 1.00 94.56 178 LEU A C 1
ATOM 1442 O O . LEU A 1 178 ? 11.565 5.399 -11.851 1.00 94.56 178 LEU A O 1
ATOM 1446 N N . THR A 1 179 ? 9.483 4.695 -11.428 1.00 90.88 179 THR A N 1
ATOM 1447 C CA . THR A 1 179 ? 9.630 4.732 -9.959 1.00 90.88 179 THR A CA 1
ATOM 1448 C C . THR A 1 179 ? 10.828 3.907 -9.474 1.00 90.88 179 THR A C 1
ATOM 1450 O O . THR A 1 179 ? 11.465 4.278 -8.491 1.00 90.88 179 THR A O 1
ATOM 1453 N N . LEU A 1 180 ? 11.134 2.789 -10.139 1.00 92.31 180 LEU A N 1
ATOM 1454 C CA . LEU A 1 180 ? 12.231 1.898 -9.759 1.00 92.31 180 LEU A CA 1
ATOM 1455 C C . LEU A 1 180 ? 13.584 2.314 -10.346 1.00 92.31 180 LEU A C 1
ATOM 1457 O O . LEU A 1 180 ? 14.616 1.989 -9.763 1.00 92.31 180 LEU A O 1
ATOM 1461 N N . THR A 1 181 ? 13.605 3.005 -11.487 1.00 94.56 181 THR A N 1
ATOM 1462 C CA . THR A 1 181 ? 14.850 3.305 -12.209 1.00 94.56 181 THR A CA 1
ATOM 1463 C C . THR A 1 181 ? 15.336 4.738 -12.029 1.00 94.56 181 THR A C 1
ATOM 1465 O O . THR A 1 181 ? 16.540 4.968 -12.124 1.00 94.56 181 THR A O 1
ATOM 1468 N N . GLU A 1 182 ? 14.454 5.704 -11.756 1.00 94.25 182 GLU A N 1
ATOM 1469 C CA . GLU A 1 182 ? 14.805 7.132 -11.730 1.00 94.25 182 GLU A CA 1
ATOM 1470 C C . GLU A 1 182 ? 15.901 7.471 -10.715 1.00 94.25 182 GLU A C 1
ATOM 1472 O O . GLU A 1 182 ? 16.828 8.206 -11.052 1.00 94.25 182 GLU A O 1
ATOM 1477 N N . ASP A 1 183 ? 15.843 6.901 -9.509 1.00 90.25 183 ASP A N 1
ATOM 1478 C CA . ASP A 1 183 ? 16.850 7.139 -8.463 1.00 90.25 183 ASP A CA 1
ATOM 1479 C C . ASP A 1 183 ? 18.214 6.518 -8.795 1.00 90.25 183 ASP A C 1
ATOM 1481 O O . ASP A 1 183 ? 19.237 6.945 -8.262 1.00 90.25 183 ASP A O 1
ATOM 1485 N N . VAL A 1 184 ? 18.230 5.494 -9.652 1.00 93.44 184 VAL A N 1
ATOM 1486 C CA . VAL A 1 184 ? 19.427 4.704 -9.970 1.00 93.44 184 VAL A CA 1
ATOM 1487 C C . VAL A 1 184 ? 20.095 5.206 -11.249 1.00 93.44 184 VAL A C 1
ATOM 1489 O O . VAL A 1 184 ? 21.313 5.353 -11.297 1.00 93.44 184 VAL A O 1
ATOM 1492 N N . LEU A 1 185 ? 19.304 5.467 -12.292 1.00 94.69 185 LEU A N 1
ATOM 1493 C CA . LEU A 1 185 ? 19.774 5.803 -13.641 1.00 94.69 185 LEU A CA 1
ATOM 1494 C C . LEU A 1 185 ? 19.615 7.291 -13.983 1.00 94.69 185 LEU A C 1
ATOM 1496 O O . LEU A 1 185 ? 20.182 7.766 -14.970 1.00 94.69 185 LEU A O 1
ATOM 1500 N N . GLY A 1 186 ? 18.821 8.022 -13.199 1.00 95.69 186 GLY A N 1
ATOM 1501 C CA . GLY A 1 186 ? 18.351 9.361 -13.529 1.00 95.69 186 GLY A CA 1
ATOM 1502 C C . GLY A 1 186 ? 17.110 9.347 -14.427 1.00 95.69 186 GLY A C 1
ATOM 1503 O O . GLY A 1 186 ? 16.848 8.397 -15.173 1.00 95.69 186 GLY A O 1
ATOM 1504 N N . ASN A 1 187 ? 16.336 10.433 -14.364 1.00 94.81 187 ASN A N 1
ATOM 1505 C CA . ASN A 1 187 ? 15.068 10.575 -15.087 1.00 94.81 187 ASN A CA 1
ATOM 1506 C C . ASN A 1 187 ? 15.232 10.528 -16.617 1.00 94.81 187 ASN A C 1
ATOM 1508 O O . ASN A 1 187 ? 14.460 9.845 -17.289 1.00 94.81 187 ASN A O 1
ATOM 1512 N N . SER A 1 188 ? 16.261 11.180 -17.167 1.00 95.50 188 SER A N 1
ATOM 1513 C CA . SER A 1 188 ? 16.497 11.206 -18.616 1.00 95.50 188 SER A CA 1
ATOM 1514 C C . SER A 1 188 ? 16.820 9.819 -19.175 1.00 95.50 188 SER A C 1
ATOM 1516 O O . SER A 1 188 ? 16.215 9.396 -20.158 1.00 95.50 188 SER A O 1
ATOM 1518 N N . THR A 1 189 ? 17.734 9.092 -18.529 1.00 96.19 189 THR A N 1
ATOM 1519 C CA . THR A 1 189 ? 18.107 7.722 -18.906 1.00 96.19 189 THR A CA 1
ATOM 1520 C C . THR A 1 189 ? 16.929 6.767 -18.750 1.00 96.19 189 THR A C 1
ATOM 1522 O O . THR A 1 189 ? 16.656 5.984 -19.652 1.00 96.19 189 THR A O 1
ATOM 1525 N N . SER A 1 190 ? 16.192 6.862 -17.639 1.00 97.12 190 SER A N 1
ATOM 1526 C CA . SER A 1 190 ? 15.013 6.024 -17.382 1.00 97.12 190 SER A CA 1
ATOM 1527 C C . SER A 1 190 ? 13.926 6.219 -18.435 1.00 97.12 190 SER A C 1
ATOM 1529 O O . SER A 1 190 ? 13.378 5.246 -18.940 1.00 97.12 190 SER A O 1
ATOM 1531 N N . SER A 1 191 ? 13.641 7.472 -18.798 1.00 96.00 191 SER A N 1
ATOM 1532 C CA . SER A 1 191 ? 12.617 7.791 -19.796 1.00 96.00 191 SER A CA 1
ATOM 1533 C C . SER A 1 191 ? 13.007 7.291 -21.186 1.00 96.00 191 SER A C 1
ATOM 1535 O O . SER A 1 191 ? 12.180 6.691 -21.865 1.00 96.00 191 SER A O 1
ATOM 1537 N N . ARG A 1 192 ? 14.277 7.470 -21.584 1.00 95.94 192 ARG A N 1
AT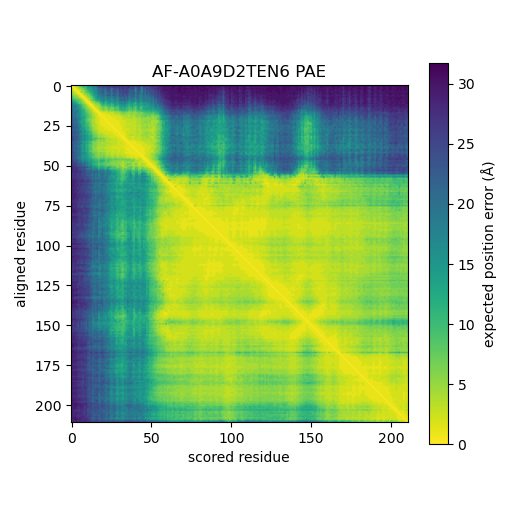OM 1538 C CA . ARG A 1 192 ? 14.787 6.959 -22.866 1.00 95.94 192 ARG A CA 1
ATOM 1539 C C . ARG A 1 192 ? 14.751 5.432 -22.924 1.00 95.94 192 ARG A C 1
ATOM 1541 O O . ARG A 1 192 ? 14.307 4.868 -23.915 1.00 95.94 192 ARG A O 1
ATOM 1548 N N . LEU A 1 193 ? 15.162 4.763 -21.847 1.00 96.88 193 LEU A N 1
ATOM 1549 C CA . LEU A 1 193 ? 15.104 3.306 -21.761 1.00 96.88 193 LEU A CA 1
ATOM 1550 C C . LEU A 1 193 ? 13.658 2.798 -21.867 1.00 96.88 193 LEU A C 1
ATOM 1552 O O . LEU A 1 193 ? 13.405 1.847 -22.597 1.00 96.88 193 LEU A O 1
ATOM 1556 N N . LEU A 1 194 ? 12.706 3.448 -21.191 1.00 96.81 194 LEU A N 1
ATOM 1557 C CA . LEU A 1 194 ? 11.288 3.102 -21.289 1.00 96.81 194 LEU A CA 1
ATOM 1558 C C . LEU A 1 194 ? 10.749 3.277 -22.718 1.00 96.81 194 LEU A C 1
ATOM 1560 O O . LEU A 1 194 ? 10.046 2.405 -23.220 1.00 96.81 194 LEU A O 1
ATOM 1564 N N . GLU A 1 195 ? 11.104 4.374 -23.388 1.00 95.88 195 GLU A N 1
ATOM 1565 C CA . GLU A 1 195 ? 10.743 4.611 -24.790 1.00 95.88 195 GLU A CA 1
ATOM 1566 C C . GLU A 1 195 ? 11.319 3.532 -25.718 1.00 95.88 195 GLU A C 1
ATOM 1568 O O . GLU A 1 195 ? 10.607 3.008 -26.574 1.00 95.88 195 GLU A O 1
ATOM 1573 N N . ASN A 1 196 ? 12.578 3.138 -25.517 1.00 96.00 196 ASN A N 1
ATOM 1574 C CA . ASN A 1 196 ? 13.200 2.058 -26.280 1.00 96.00 196 ASN A CA 1
ATOM 1575 C C . ASN A 1 196 ? 12.520 0.701 -26.024 1.00 96.00 196 ASN A C 1
ATOM 1577 O O . ASN A 1 196 ? 12.345 -0.067 -26.964 1.00 96.00 196 ASN A O 1
ATOM 1581 N N . ILE A 1 197 ? 12.102 0.411 -24.783 1.00 96.12 197 ILE A N 1
ATOM 1582 C CA . ILE A 1 197 ? 11.346 -0.810 -24.440 1.00 96.12 197 ILE A CA 1
ATOM 1583 C C . ILE A 1 197 ? 10.010 -0.849 -25.190 1.00 96.12 197 ILE A C 1
ATOM 1585 O O . ILE A 1 197 ? 9.646 -1.889 -25.733 1.00 96.12 197 ILE A O 1
ATOM 1589 N N . HIS A 1 198 ? 9.293 0.275 -25.265 1.00 95.44 198 HIS A N 1
ATOM 1590 C CA . HIS A 1 198 ? 8.032 0.356 -26.015 1.00 95.44 198 HIS A CA 1
ATOM 1591 C C . HIS A 1 198 ? 8.209 0.168 -27.525 1.00 95.44 198 HIS A C 1
ATOM 1593 O O . HIS A 1 198 ? 7.287 -0.287 -28.195 1.00 95.44 198 HIS A O 1
ATOM 1599 N N . ASN A 1 199 ? 9.392 0.481 -28.056 1.00 95.06 199 ASN A N 1
ATOM 1600 C CA . ASN A 1 199 ? 9.736 0.327 -29.470 1.00 95.06 199 ASN A CA 1
ATOM 1601 C C . ASN A 1 199 ? 10.640 -0.888 -29.742 1.00 95.06 199 ASN A C 1
ATOM 1603 O O . ASN A 1 199 ? 11.266 -0.953 -30.801 1.00 95.06 199 ASN A O 1
ATOM 1607 N N . LEU A 1 200 ? 10.715 -1.845 -28.808 1.00 95.44 200 LEU A N 1
ATOM 1608 C CA . LEU A 1 200 ? 11.666 -2.961 -28.852 1.00 95.44 200 LEU A CA 1
ATOM 1609 C C . LEU A 1 200 ? 11.590 -3.755 -30.164 1.00 95.44 200 LEU A C 1
ATOM 1611 O O . LEU A 1 200 ? 12.625 -4.084 -30.737 1.00 95.44 200 LEU A O 1
ATOM 1615 N N . ASP A 1 201 ? 10.381 -3.989 -30.675 1.00 95.69 201 ASP A N 1
ATOM 1616 C CA . ASP A 1 201 ? 10.140 -4.746 -31.913 1.00 95.69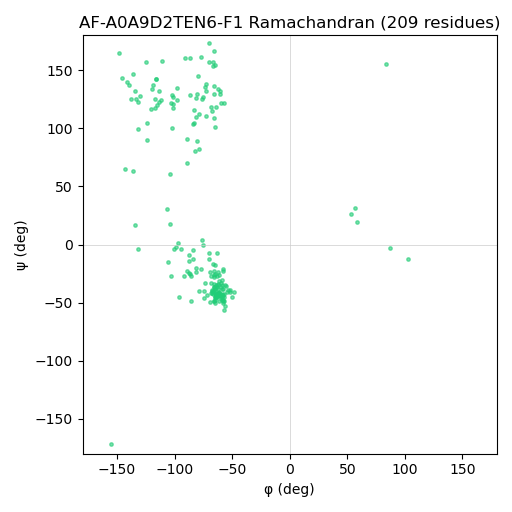 201 ASP A CA 1
ATOM 1617 C C . ASP A 1 201 ? 10.674 -4.047 -33.176 1.00 95.69 201 ASP A C 1
ATOM 1619 O O . ASP A 1 201 ? 10.801 -4.668 -34.229 1.00 95.69 201 ASP A O 1
ATOM 1623 N N . SER A 1 202 ? 10.967 -2.746 -33.088 1.00 95.06 202 SER A N 1
ATOM 1624 C CA . SER A 1 202 ? 11.522 -1.942 -34.184 1.00 95.06 202 SER A CA 1
ATOM 1625 C C . SER A 1 202 ? 13.039 -1.757 -34.085 1.00 95.06 202 SER A C 1
ATOM 1627 O O . SER A 1 202 ? 13.626 -1.115 -34.955 1.00 95.06 202 SER A O 1
ATOM 1629 N N . LEU A 1 203 ? 13.686 -2.278 -33.036 1.00 94.75 203 LEU A N 1
ATOM 1630 C CA . LEU A 1 203 ? 15.132 -2.158 -32.865 1.00 94.75 203 LEU A CA 1
ATOM 1631 C C . LEU A 1 203 ? 15.868 -3.219 -33.692 1.00 94.75 203 LEU A C 1
ATOM 1633 O O . LEU A 1 203 ? 15.642 -4.416 -33.538 1.00 94.75 203 LEU A O 1
ATOM 1637 N N . GLU A 1 204 ? 16.804 -2.777 -34.533 1.00 94.81 204 GLU A N 1
ATOM 1638 C CA . GLU A 1 204 ? 17.671 -3.673 -35.317 1.00 94.81 204 GLU A CA 1
ATOM 1639 C C . GLU A 1 204 ? 18.868 -4.212 -34.505 1.00 94.81 204 GLU A C 1
ATOM 1641 O O . GLU A 1 204 ? 19.443 -5.241 -34.857 1.00 94.81 204 GLU A O 1
ATOM 1646 N N . ASP A 1 205 ? 19.235 -3.541 -33.404 1.00 95.06 205 ASP A N 1
ATOM 1647 C CA . ASP A 1 205 ? 20.310 -3.938 -32.486 1.00 95.06 205 ASP A CA 1
ATOM 1648 C C . ASP A 1 205 ? 19.868 -3.738 -31.026 1.00 95.06 205 ASP A C 1
ATOM 1650 O O . ASP A 1 205 ? 19.501 -2.636 -30.612 1.00 95.06 205 ASP A O 1
ATOM 1654 N N . ILE A 1 206 ? 19.949 -4.801 -30.221 1.00 93.69 206 ILE A N 1
ATOM 1655 C CA . ILE A 1 206 ? 19.580 -4.785 -28.799 1.00 93.69 206 ILE A CA 1
ATOM 1656 C C . ILE A 1 206 ? 20.438 -3.820 -27.971 1.00 93.69 206 ILE A C 1
ATOM 1658 O O . ILE A 1 206 ? 19.992 -3.345 -26.931 1.00 93.69 206 ILE A O 1
ATOM 1662 N N . ASN A 1 207 ? 21.648 -3.479 -28.421 1.00 94.00 207 ASN A N 1
ATOM 1663 C CA . ASN A 1 207 ? 22.494 -2.504 -27.730 1.00 94.00 207 ASN A CA 1
ATOM 1664 C C . ASN A 1 207 ? 21.876 -1.095 -27.727 1.00 94.00 207 ASN A C 1
ATOM 1666 O O . ASN A 1 207 ? 22.127 -0.317 -26.802 1.00 94.00 207 ASN A O 1
ATOM 1670 N N . ILE A 1 208 ? 21.020 -0.783 -28.710 1.00 92.62 208 ILE A N 1
ATOM 1671 C CA . ILE A 1 208 ? 20.294 0.495 -28.789 1.00 92.62 208 ILE A CA 1
ATOM 1672 C C . ILE A 1 208 ? 19.387 0.676 -27.571 1.00 92.62 208 ILE A C 1
ATOM 1674 O O . ILE A 1 208 ? 19.241 1.795 -27.088 1.00 92.62 208 ILE A O 1
ATOM 1678 N N . LEU A 1 209 ? 18.857 -0.418 -27.010 1.00 93.19 209 LEU A N 1
ATOM 1679 C CA . LEU A 1 209 ? 18.027 -0.387 -25.807 1.00 93.19 209 LEU A CA 1
ATOM 1680 C C . LEU A 1 209 ? 18.702 0.383 -24.664 1.00 93.19 209 LEU A C 1
ATOM 1682 O O . LEU A 1 209 ? 18.045 1.166 -23.983 1.00 93.19 209 LEU A O 1
ATOM 1686 N N . PHE A 1 210 ? 20.012 0.185 -24.489 1.00 91.25 210 PHE A N 1
ATOM 1687 C CA . PHE A 1 210 ? 20.804 0.732 -23.382 1.00 91.25 210 PHE A CA 1
ATOM 1688 C C . PHE A 1 210 ? 21.557 2.027 -23.722 1.00 91.25 210 PHE A C 1
ATOM 1690 O O . PHE A 1 210 ? 22.301 2.530 -22.878 1.00 91.25 210 PHE A O 1
ATOM 1697 N N . SER A 1 211 ? 21.402 2.539 -24.946 1.00 81.75 211 SER A N 1
ATOM 1698 C CA . SER A 1 211 ? 22.065 3.756 -25.437 1.00 81.75 211 SER A CA 1
ATOM 1699 C C . SER A 1 211 ? 21.323 5.009 -24.978 1.00 81.75 211 SER A C 1
ATOM 1701 O O . SER A 1 211 ? 21.956 5.948 -24.442 1.00 81.75 211 SER A O 1
#

=== Feature glossary ===
Key to the feature types in this record:

Secondary structure (8-state, DSSP). Secondary structure is the local, repeating backbone conformation. DSSP classifies it into eight states by reading the hydrogen-bond network: three helix types (H, G, I), two β types (E, B), two non-regular types (T, S), and unstructured coil (-).

Backbone torsions (φ/ψ). Backbone dihedral angles. Every residue except chain termini has a φ (preceding-C → N → Cα → C) and a ψ (N → Cα → C → next-N). They are reported in degrees following the IUPAC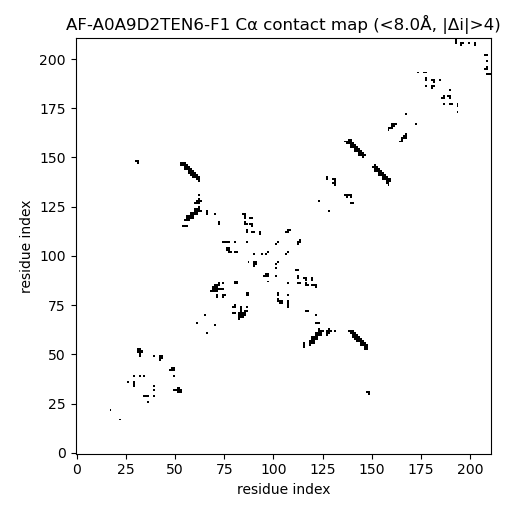 sign convention. Secondary structure is essentially a statement about which (φ, ψ) basin each residue occupies.

Predicted aligned error. Predicted Aligned Error (PAE) is an AlphaFold confidence matrix: entry (i, j) is the expected error in the position of residue j, in ångströms, when the prediction is superimposed on the true structure at residue i. Low PAE within a block of residues means that block is internally rigid and well-predicted; high PAE between two blocks means their relative placement is uncertain even if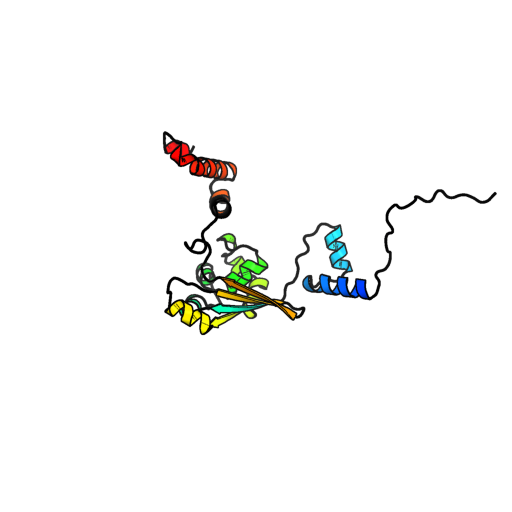 each block individually is confident.

B-factor. B-factor (Debye–Waller factor) reflects atomic displacement in the crystal lattice. It is an experimental observable (units Å²), not a prediction; low values mean the atom is pinned down, high values mean it moves or is heterogeneous across the crystal.

Secondary structure (3-state, P-SEA). Three-state secondary structure (P-SEA) collapses the eight DSSP classes into helix (a), strand (b), and coil (c). P-SEA assigns these from Cα geometry alone — distances and angles — without requiring backbone oxygens, so it works on any Cα trace.

Sequence. Primary structure: the covalent order of the twenty standard amino acids along the backbone. Two proteins with the same sequence will (almost always) fold to the same structure; two with 30% identity often share a fold but not the details.

pLDDT. pLDDT is the predicted lDDT-Cα score: AlphaFold's confidence that the local environment of each residue (all inter-atomic distances within 15 Å) is correctly placed. It is a per-residue number between 0 and 100, with higher meaning more reliable.

InterPro / GO / CATH / organism. Functional annotations link the protein to curated databases. InterPro entries identify conserved domains and families by matching the sequence against member-database signatures (Pfam, PROSITE, CDD, …). Gene Ontology (GO) terms describe molecular function, biological process, and cellular component in a controlled vocabulary. CATH places the structure in a hierarchical fold classification (Class/Architecture/Topology/Homologous-superfamily). The organism is the source species.

Contact-map, Ramachandran, and PAE plots. Three diagnostic plots accompany the record. The Cα contact map visualizes the tertiary structure as a 2D adjacency matrix (8 Å cutoff, sequence-local contacts suppressed). The Ramachandran plot shows the distribution of backbone (φ, ψ) torsions, with points in the α and β basins reflecting secondary structure content. The PAE plot shows AlphaFold's inter-residue confidence as a color matrix.

mmCIF coordinates. The mmCIF table is the protein's shape written out atom by atom. For each backbone N, Cα, C, and carbonyl O, it records an (x, y, z) coordinate triple in Å plus the residue type, chain letter, and residue number.

Radius of gyration, Cα contacts, bounding box. Three whole-structure scalars: the radius of gyration (RMS distance of Cα from centroid, in Å), the count of Cα–Cα contacts (pairs closer than 8 Å and separated by more than four residues in sequence — i.e. tertiary, not local, contacts), and the bounding-box dimensions. Together they distinguish compact globular folds from extended fibres or disordered chains.

Foldseek 3Di. The Foldseek 3Di string encodes local tertiary geometry as a 20-letter alphabet — one character per residue — derived from the relative positions of nearby Cα atoms. Unlike the amino-acid sequence, 3Di is a direct function of the 3D structure, so two proteins with the same fold have similar 3Di strings even at low sequence identity.

Rendered structure images. Six rendered views show the 3D structure from the faces of a cube — i.e. along ±x, ±y, ±z. Rendering representation is drawn randomly per protein from cartoon (secondary-structure ribbons), sticks (backbone bonds), or molecular surface; coloring is either N→C rainbow (blue at the N-terminus through red at the C-terminus) or one color per chain.

Nearest PDB structures. The Foldseek neighbor list gives the closest experimentally determined structures in the PDB, ranked by structural alignment. TM-score near 1 means near-identical fold; near 0.3 means only rough topology match. This is how one finds what a novel AlphaFold prediction most resembles in the solved-structure universe.

Solvent-accessible surface area. SASA measures how much of the protein is reachable by solvent. It is computed by rolling a water-sized probe over the atomic surface and summing the exposed area (Å²). Per-residue SASA distinguishes core (buried, low SASA) from surface (exposed, high SASA) residues; total SASA is a whole-molecule size measure.